Protein AF-A0A4V1TQG1-F1 (afdb_monomer)

Sequence (285 aa):
MNKPELTIYKIGGGIIDDAAELAKFLGLLAAASGPKILVHGGGKGASTMMRELGLTPQLINGRRVTDAATLDIVTMFYAGKTNKQVVADLQKLRLRSDEGGAQAPLTDQRVVTLEQMLARSKGHILLNLDVKDAIYVQVVDAVARAGMQHQVIVKAEAGIATPPLAAMLPFDTVYFFPILIKAHGTADLAAIATAQTRNAHPVAFELPKMTAAQLPALVAVSKAHNVRLMVNSLWEGFIAGYGGDADAGRDPDKVWGRLYREGVSIIQTDAPEALLRYRASLEPR

Radius of gyration: 24.31 Å; Cα contacts (8 Å, |Δi|>4): 405; chains: 1; bounding box: 54×37×75 Å

Nearest PDB structures (foldseek):
  3zzf-assembly1_A  TM=4.473E-01  e=2.381E-05  Saccharomyces cerevisiae
  3zzi-assembly1_D  TM=4.930E-01  e=8.837E-05  Saccharomyces cerevisiae
  3l86-assembly1_A  TM=4.181E-01  e=8.367E-04  Streptococcus mutans UA159
  4ab7-assembly1_A  TM=3.410E-01  e=1.456E-04  Saccharomyces cerevisiae
  4djf-assembly1_D  TM=3.767E-01  e=4.017E-02  Neomoorella thermoacetica

Mean predicted aligned error: 5.84 Å

Solvent-accessible surface area (backbone atoms only — not comparable to full-atom values): 16187 Å² total; per-residue (Å²): 132,83,78,80,71,73,46,76,46,75,47,55,27,67,42,70,71,30,70,68,54,37,53,54,49,51,54,52,60,70,70,51,79,75,54,71,44,82,44,76,49,67,40,62,58,44,58,50,53,36,47,78,73,75,39,80,78,47,68,59,94,89,38,73,62,70,50,74,72,50,45,54,50,43,48,49,35,39,64,54,50,51,46,46,49,54,51,52,57,54,39,71,44,62,36,48,44,87,96,37,65,95,83,36,56,77,43,95,47,51,70,75,53,72,67,56,53,50,67,71,32,66,98,75,57,76,43,80,47,83,65,91,60,101,49,58,61,62,51,49,50,53,34,50,76,68,70,32,32,93,42,35,32,42,48,48,82,32,37,76,87,45,71,29,54,37,61,30,89,68,37,56,67,34,41,25,28,47,29,49,45,84,57,98,54,89,79,32,65,44,51,27,53,53,48,35,46,56,90,22,76,36,61,28,39,35,55,46,79,44,56,58,86,53,46,66,55,39,40,49,50,24,65,76,68,74,29,42,34,30,41,44,27,48,74,65,26,27,38,58,92,43,44,10,48,76,45,27,75,77,42,40,56,70,24,58,45,42,44,44,77,69,57,41,76,41,78,46,58,91,51,58,69,59,52,51,54,54,52,61,70,70,52,86,128

Foldseek 3Di:
DPDWDEEEAEEELVCLVDPVSLLVVLVVVVQDDDHYHYHYYQHCVLCVVCVVVVHHFDDDPNDTDQDPVSVVSSCCRVVPPRVVVSVVSQQVDFAFPDPDHPPGDTDPHGDDDPLRVLVVCPPPAAAEDDDPDPCVQVSLVSCVVSVNQERYEYEDEFWLPRALVCVDPPNVSHQYEHEYDDDPDLVTRLNRLLRNLPVGQHQAYEYAQDEPVNLLSNLVSCVVRVHAYEWELPDQTSYPPQGHPVVCVVPVCSHVVVCVVSGHDHYHHPPVVSVVVVVVVPDDD

Secondary structure (DSSP, 8-state):
-PPPPPEEEE--HHHHH-HHHHHHHHHHHHHS-S-EEEE---TTHHHHHHHHTT----EETTEEP--HHHHHHHHIIIIIIIHHHHHHHHHTS-PBSTT--TTSPB-S-----HHHHHHHHTTT--EEE---SS-HHHHHHHHHHTT-TTTEEEEEEE-TTS--GGGSTTGGGSEEEEEE---SSTTSHHHHHHHHTTT---SEEEP-SEEGGGHHHHHHHHHHHT-EEEEE-STT-SEETS--HHHHTT-HIIIIIHHHHTT--EEE-S-HHHHHHHHHHHS--

Structure (mmCIF, N/CA/C/O backbone):
data_AF-A0A4V1TQG1-F1
#
_entry.id   AF-A0A4V1TQG1-F1
#
loop_
_atom_site.group_PDB
_atom_site.id
_atom_site.type_symbol
_atom_site.label_atom_id
_atom_site.label_alt_id
_atom_site.label_comp_id
_atom_site.label_asym_id
_atom_site.label_entity_id
_atom_site.label_seq_id
_atom_site.pdbx_PDB_ins_code
_atom_site.Cartn_x
_atom_site.Cartn_y
_atom_site.Cartn_z
_atom_site.occupancy
_atom_site.B_iso_or_equiv
_atom_site.auth_seq_id
_atom_site.auth_comp_id
_atom_site.auth_asym_id
_atom_site.auth_atom_id
_atom_site.pdbx_PDB_model_num
ATOM 1 N N . MET A 1 1 ? 12.952 16.031 0.016 1.00 44.41 1 MET A N 1
ATOM 2 C CA . MET A 1 1 ? 11.519 16.355 0.177 1.00 44.41 1 MET A CA 1
ATOM 3 C C . MET A 1 1 ? 11.224 16.400 1.663 1.00 44.41 1 MET A C 1
ATOM 5 O O . MET A 1 1 ? 11.648 15.483 2.357 1.00 44.41 1 MET A O 1
ATOM 9 N N . ASN A 1 2 ? 10.574 17.456 2.158 1.00 53.69 2 ASN A N 1
ATOM 10 C CA . ASN A 1 2 ? 10.121 17.489 3.550 1.00 53.69 2 ASN A CA 1
ATOM 11 C C . ASN A 1 2 ? 9.023 16.439 3.731 1.00 53.69 2 ASN A C 1
ATOM 13 O O . ASN A 1 2 ? 8.127 16.335 2.893 1.00 53.69 2 ASN A O 1
ATOM 17 N N . LYS A 1 3 ? 9.122 15.636 4.793 1.00 64.94 3 LYS A N 1
ATOM 18 C CA . LYS A 1 3 ? 8.088 14.659 5.141 1.00 64.94 3 LYS A CA 1
ATOM 19 C C . LYS A 1 3 ? 6.782 15.428 5.407 1.00 64.94 3 LYS A C 1
ATOM 21 O O . LYS A 1 3 ? 6.846 16.433 6.118 1.00 64.94 3 LYS A O 1
ATOM 26 N N . PRO A 1 4 ? 5.637 15.021 4.831 1.00 76.56 4 PRO A N 1
ATOM 27 C CA . PRO A 1 4 ? 4.378 15.717 5.066 1.00 76.56 4 PRO A CA 1
ATOM 28 C C . PRO A 1 4 ? 4.035 15.701 6.561 1.00 76.56 4 PRO A C 1
ATOM 30 O O . PRO A 1 4 ? 4.246 14.693 7.240 1.00 76.56 4 PRO A O 1
ATOM 33 N N . GLU A 1 5 ? 3.542 16.829 7.070 1.00 88.00 5 GLU A N 1
ATOM 34 C CA . GLU A 1 5 ? 3.171 16.978 8.477 1.00 88.00 5 GLU A CA 1
ATOM 35 C C . GLU A 1 5 ? 1.946 16.111 8.795 1.00 88.00 5 GLU A C 1
ATOM 37 O O . GLU A 1 5 ? 0.925 16.163 8.107 1.00 88.00 5 GLU A O 1
ATOM 42 N N . LEU A 1 6 ? 2.062 15.277 9.828 1.00 90.69 6 LEU A N 1
ATOM 43 C CA . LEU A 1 6 ? 0.997 14.388 10.275 1.00 90.69 6 LEU A CA 1
ATOM 44 C C . LEU A 1 6 ? 0.098 15.117 11.275 1.00 90.69 6 LEU A C 1
ATOM 46 O O . LEU A 1 6 ? 0.558 15.498 12.349 1.00 90.69 6 LEU A O 1
ATOM 50 N N . THR A 1 7 ? -1.195 15.239 10.971 1.00 94.62 7 THR A N 1
ATOM 51 C CA . THR A 1 7 ? -2.158 15.866 11.892 1.00 94.62 7 THR A CA 1
ATOM 52 C C . THR A 1 7 ? -2.907 14.821 12.722 1.00 94.62 7 THR A C 1
ATOM 54 O O . THR A 1 7 ? -3.528 13.904 12.183 1.00 94.62 7 THR A O 1
ATOM 57 N N . ILE A 1 8 ? -2.894 14.967 14.049 1.00 96.06 8 ILE A N 1
ATOM 58 C CA . ILE A 1 8 ? -3.623 14.086 14.973 1.00 96.06 8 ILE A CA 1
ATOM 59 C C . ILE A 1 8 ? -4.895 14.793 15.449 1.00 96.06 8 ILE A C 1
ATOM 61 O O . ILE A 1 8 ? -4.835 15.796 16.155 1.00 96.06 8 ILE A O 1
ATOM 65 N N . TYR A 1 9 ? -6.054 14.233 15.114 1.00 96.50 9 TYR A N 1
ATOM 66 C CA . TYR A 1 9 ? -7.354 14.701 15.577 1.00 96.50 9 TYR A CA 1
ATOM 67 C C . TYR A 1 9 ? -7.823 13.846 16.751 1.00 96.50 9 TYR A C 1
ATOM 69 O O . TYR A 1 9 ? -8.110 12.660 16.588 1.00 96.50 9 TYR A O 1
ATOM 77 N N . LYS A 1 10 ? -7.933 14.439 17.941 1.00 96.19 10 LYS A N 1
ATOM 78 C CA . LYS A 1 10 ? -8.501 13.777 19.121 1.00 96.19 10 LYS A CA 1
ATOM 79 C C . LYS A 1 10 ? -9.944 14.224 19.325 1.00 96.19 10 LYS A C 1
ATOM 81 O O . LYS A 1 10 ? -10.190 15.408 19.524 1.00 96.19 10 LYS A O 1
ATOM 86 N N . ILE A 1 11 ? -10.875 13.274 19.391 1.00 95.38 11 ILE A N 1
ATOM 87 C CA . ILE A 1 11 ? -12.256 13.545 19.818 1.00 95.38 11 ILE A CA 1
ATOM 88 C C . ILE A 1 11 ? -12.534 12.981 21.210 1.00 95.38 11 ILE A C 1
ATOM 90 O O . ILE A 1 11 ? -12.011 11.930 21.599 1.00 95.38 11 ILE A O 1
ATOM 94 N N . GLY A 1 12 ? -13.321 13.718 21.993 1.00 92.62 12 GLY A N 1
ATOM 95 C CA . GLY A 1 12 ? -13.772 13.310 23.322 1.00 92.62 12 GLY A CA 1
ATOM 96 C C . GLY A 1 12 ? -14.908 12.286 23.270 1.00 92.62 12 GLY A C 1
ATOM 97 O O . GLY A 1 12 ? -15.467 12.006 22.214 1.00 92.62 12 GLY A O 1
ATOM 98 N N . GLY A 1 13 ? -15.267 11.739 24.434 1.00 89.81 13 GLY A N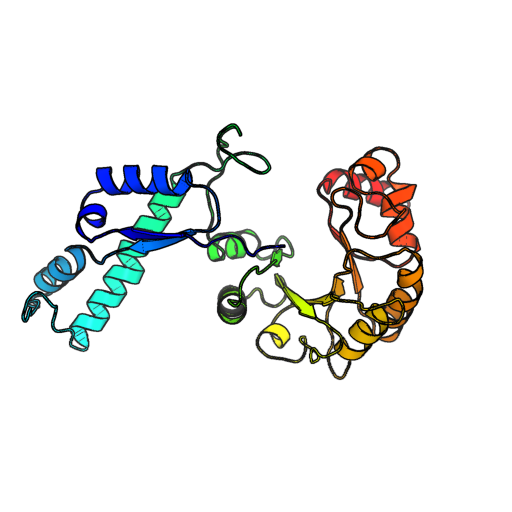 1
ATOM 99 C CA . GLY A 1 13 ? -16.394 10.809 24.550 1.00 89.81 13 GLY A CA 1
ATOM 100 C C . GLY A 1 13 ? -17.755 11.434 24.221 1.00 89.81 13 GLY A C 1
ATOM 101 O O . GLY A 1 13 ? -18.615 10.731 23.719 1.00 89.81 13 GLY A O 1
ATOM 102 N N . GLY A 1 14 ? -17.923 12.745 24.437 1.00 92.75 14 GLY A N 1
ATOM 103 C CA . GLY A 1 14 ? -19.171 13.451 24.119 1.00 92.75 14 GLY A CA 1
ATOM 104 C C . GLY A 1 14 ? -19.544 13.363 22.639 1.00 92.75 14 GLY A C 1
ATOM 105 O O . GLY A 1 14 ? -20.648 12.944 22.332 1.00 92.75 14 GLY A O 1
ATOM 106 N N . ILE A 1 15 ? -18.583 13.626 21.744 1.00 94.75 15 ILE A N 1
ATOM 107 C CA . ILE A 1 15 ? -18.783 13.497 20.290 1.00 94.75 15 ILE A CA 1
ATOM 108 C C . ILE A 1 15 ? -19.105 12.046 19.913 1.00 94.75 15 ILE A C 1
ATOM 110 O O . ILE A 1 15 ? -19.913 11.807 19.033 1.00 94.75 15 ILE A O 1
ATOM 114 N N . ILE A 1 16 ? -18.485 11.061 20.572 1.00 95.12 16 ILE A N 1
ATOM 115 C CA . ILE A 1 16 ? -18.762 9.637 20.313 1.00 95.12 16 ILE A CA 1
ATOM 116 C C . ILE A 1 16 ? -20.185 9.240 20.716 1.00 95.12 16 ILE A C 1
ATOM 118 O O . ILE A 1 16 ? -20.789 8.398 20.056 1.00 95.12 16 ILE A O 1
ATOM 122 N N . ASP A 1 17 ? -20.706 9.824 21.793 1.00 93.19 17 ASP A N 1
ATOM 123 C CA . ASP A 1 17 ? -22.044 9.527 22.301 1.00 93.19 17 ASP A CA 1
ATOM 124 C C . ASP A 1 17 ? -23.154 10.296 21.537 1.00 93.19 17 ASP A C 1
ATOM 126 O O . ASP A 1 17 ? -24.331 9.987 21.724 1.00 93.19 17 ASP A O 1
ATOM 130 N N . ASP A 1 18 ? -22.802 11.254 20.666 1.00 95.88 18 ASP A N 1
ATOM 131 C CA . ASP A 1 18 ? -23.727 12.026 19.822 1.00 95.88 18 ASP A CA 1
ATOM 132 C C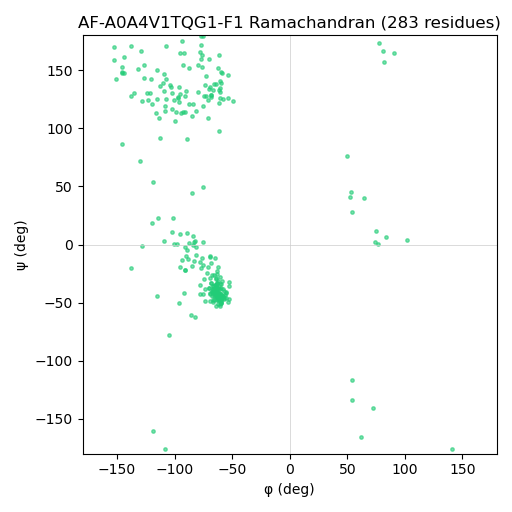 . ASP A 1 18 ? -23.519 11.712 18.329 1.00 95.88 18 ASP A C 1
ATOM 134 O O . ASP A 1 18 ? -22.543 12.116 17.694 1.00 95.88 18 ASP A O 1
ATOM 138 N N . ALA A 1 19 ? -24.478 10.999 17.734 1.00 94.56 19 ALA A N 1
ATOM 139 C CA . ALA A 1 19 ? -24.389 10.558 16.344 1.00 94.56 19 ALA A CA 1
ATOM 140 C C . ALA A 1 19 ? -24.341 11.717 15.328 1.00 94.56 19 ALA A C 1
ATOM 142 O O . ALA A 1 19 ? -23.700 11.584 14.281 1.00 94.56 19 ALA A O 1
ATOM 143 N N . ALA A 1 20 ? -25.007 12.842 15.606 1.00 96.44 20 ALA A N 1
ATOM 144 C CA . ALA A 1 20 ? -25.040 13.984 14.699 1.00 96.44 20 ALA A CA 1
ATOM 145 C C . ALA A 1 20 ? -23.713 14.752 14.742 1.00 96.44 20 ALA A C 1
ATOM 147 O O . ALA A 1 20 ? -23.164 15.101 13.690 1.00 96.44 20 ALA A O 1
ATOM 148 N N . GLU A 1 21 ? -23.159 14.964 15.939 1.00 96.94 21 GLU A N 1
ATOM 149 C CA . GLU A 1 21 ? -21.835 15.571 16.093 1.00 96.94 21 GLU A CA 1
ATOM 150 C C . GLU A 1 21 ? -20.732 14.688 15.508 1.00 96.94 21 GLU A C 1
ATOM 152 O O . GLU A 1 21 ? -19.856 15.200 14.805 1.00 96.94 21 GLU A O 1
ATOM 157 N N . LEU A 1 22 ? -20.795 13.368 15.727 1.00 96.75 22 LEU A N 1
ATOM 158 C CA . LEU A 1 22 ? -19.847 12.427 15.138 1.00 96.75 22 LEU A CA 1
ATOM 159 C C . LEU A 1 22 ? -19.889 12.485 13.610 1.00 96.75 22 LEU A C 1
ATOM 161 O O . LEU A 1 22 ? -18.848 12.661 12.981 1.00 96.75 22 LEU A O 1
ATOM 165 N N . ALA A 1 23 ? -21.075 12.396 13.003 1.00 96.81 23 ALA A N 1
ATOM 166 C CA . ALA A 1 23 ? -21.221 12.456 11.549 1.00 96.81 23 ALA A CA 1
ATOM 167 C C . ALA A 1 23 ? -20.674 13.773 10.972 1.00 96.81 23 ALA A C 1
ATOM 169 O O . ALA A 1 23 ? -19.923 13.763 9.991 1.00 96.81 23 ALA A O 1
ATOM 170 N N . LYS A 1 24 ? -20.986 14.906 11.617 1.00 96.88 24 LYS A N 1
ATOM 171 C CA . LYS A 1 24 ? -20.451 16.222 11.243 1.00 96.88 24 LYS A CA 1
ATOM 172 C C . LYS A 1 24 ? -18.924 16.250 11.333 1.00 96.88 24 LYS A C 1
ATOM 174 O O . LYS A 1 24 ? -18.264 16.698 10.395 1.00 96.88 24 LYS A O 1
ATOM 179 N N . PHE A 1 25 ? -18.358 15.760 12.434 1.00 97.19 25 PHE A N 1
ATOM 180 C CA . PHE A 1 25 ? -16.914 15.710 12.636 1.00 97.19 25 PHE A CA 1
ATOM 181 C C . PHE A 1 25 ? -16.218 14.835 11.585 1.00 97.19 25 PHE A C 1
ATOM 183 O O . PHE A 1 25 ? -15.220 15.259 11.006 1.00 97.19 25 PHE A O 1
ATOM 190 N N . LEU A 1 26 ? -16.746 13.644 11.292 1.00 96.75 26 LEU A N 1
ATOM 191 C CA . LEU A 1 26 ? -16.162 12.741 10.297 1.00 96.75 26 LEU A CA 1
ATOM 192 C C . LEU A 1 26 ? -16.195 13.343 8.885 1.00 96.75 26 LEU A C 1
ATOM 194 O O . LEU A 1 26 ? -15.232 13.178 8.138 1.00 96.75 26 LEU A O 1
ATOM 198 N N . GLY A 1 27 ? -17.242 14.101 8.540 1.00 95.06 27 GLY A N 1
ATOM 199 C CA . GLY A 1 27 ? -17.288 14.869 7.292 1.00 95.06 27 GLY A CA 1
ATOM 200 C C . GLY A 1 27 ? -16.176 15.921 7.200 1.00 95.06 27 GLY A C 1
ATOM 201 O O . GLY A 1 27 ? -15.500 16.021 6.176 1.00 95.06 27 GLY A O 1
ATOM 202 N N . LEU A 1 28 ? -15.927 16.660 8.286 1.00 94.81 28 LEU A N 1
ATOM 203 C CA . LEU A 1 28 ? -14.827 17.630 8.362 1.00 94.81 28 LEU A CA 1
ATOM 204 C C . LEU A 1 28 ? -13.455 16.946 8.300 1.00 94.81 28 LEU A C 1
ATOM 206 O O . LEU A 1 28 ? -12.567 17.401 7.580 1.00 94.81 28 LEU A O 1
ATOM 210 N N . LEU A 1 29 ? -13.289 15.827 9.010 1.00 94.94 29 LEU A N 1
ATOM 211 C CA . LEU A 1 29 ? -12.066 15.029 8.986 1.00 94.94 29 LEU A CA 1
ATOM 212 C C . LEU A 1 29 ? -11.762 14.527 7.570 1.00 94.94 29 LEU A C 1
ATOM 214 O O . LEU A 1 29 ? -10.612 14.590 7.135 1.00 94.94 29 LEU A O 1
ATOM 218 N N . ALA A 1 30 ? -12.773 14.052 6.841 1.00 91.56 30 ALA A N 1
ATOM 219 C CA . ALA A 1 30 ? -12.620 13.612 5.458 1.00 91.56 30 ALA A CA 1
ATOM 220 C C . ALA A 1 30 ? -12.236 14.767 4.518 1.00 91.56 30 ALA A C 1
ATOM 222 O O . ALA A 1 30 ? -11.443 14.564 3.604 1.00 91.56 30 ALA A O 1
ATOM 223 N N . ALA A 1 31 ? -12.748 15.977 4.765 1.00 88.94 31 ALA A N 1
ATOM 224 C CA . ALA A 1 31 ? -12.445 17.164 3.967 1.00 88.94 31 ALA A CA 1
ATOM 225 C C . ALA A 1 31 ? -11.069 17.791 4.259 1.00 88.94 31 ALA A C 1
ATOM 227 O O . ALA A 1 31 ? -10.555 18.534 3.424 1.00 88.94 31 ALA A O 1
ATOM 228 N N . ALA A 1 32 ? -10.464 17.517 5.420 1.00 89.81 32 ALA A N 1
ATOM 229 C CA . ALA A 1 32 ? -9.128 18.020 5.736 1.00 89.81 32 ALA A CA 1
ATOM 230 C C . ALA A 1 32 ? -8.070 17.479 4.747 1.00 89.81 32 ALA A C 1
ATOM 232 O O . ALA A 1 32 ? -8.201 16.376 4.216 1.00 89.81 32 ALA A O 1
ATOM 233 N N . SER A 1 33 ? -6.993 18.220 4.508 1.00 85.88 33 SER A N 1
ATOM 234 C CA . SER A 1 33 ? -5.885 17.775 3.656 1.00 85.88 33 SER A CA 1
ATOM 235 C C . SER A 1 33 ? -4.791 17.070 4.465 1.00 85.88 33 SER A C 1
ATOM 237 O O . SER A 1 33 ? -4.744 17.163 5.690 1.00 85.88 33 SER A O 1
ATOM 239 N N . GLY A 1 34 ? -3.910 16.356 3.761 1.00 86.88 34 GLY A N 1
ATOM 240 C CA . GLY A 1 34 ? -2.701 15.766 4.332 1.00 86.88 34 GLY A CA 1
ATOM 241 C C . GLY A 1 34 ? -2.904 14.479 5.148 1.00 86.88 34 GLY A C 1
ATOM 242 O O . GLY A 1 34 ? -4.039 14.040 5.383 1.00 86.88 34 GLY A O 1
ATOM 243 N N . PRO A 1 35 ? -1.792 13.843 5.563 1.00 87.88 35 PRO A N 1
ATOM 244 C CA . PRO A 1 35 ? -1.815 12.667 6.425 1.00 87.88 35 PRO A CA 1
ATOM 245 C C . PRO A 1 35 ? -2.479 12.979 7.766 1.00 87.88 35 PRO A C 1
ATOM 247 O O . PRO A 1 35 ? -2.181 13.993 8.403 1.00 87.88 35 PRO A O 1
ATOM 250 N N . LYS A 1 36 ? -3.361 12.086 8.224 1.00 90.88 36 LYS A N 1
ATOM 251 C CA . LYS A 1 36 ? -4.118 12.299 9.457 1.00 90.88 36 LYS A CA 1
ATOM 252 C C . LYS A 1 36 ? -4.343 11.025 10.258 1.00 90.88 36 LYS A C 1
ATOM 254 O O . LYS A 1 36 ? -4.535 9.954 9.690 1.00 90.88 36 LYS A O 1
ATOM 259 N N . ILE A 1 37 ? -4.395 11.173 11.579 1.00 93.56 37 ILE A N 1
ATOM 260 C CA . ILE A 1 37 ? -4.813 10.131 12.523 1.00 93.56 37 ILE A CA 1
ATOM 261 C C . ILE A 1 37 ? -6.012 10.642 13.313 1.00 93.56 37 ILE A C 1
ATOM 263 O O . ILE A 1 37 ? -5.965 11.731 13.878 1.00 93.56 37 ILE A O 1
ATOM 267 N N . LEU A 1 38 ? -7.069 9.834 13.395 1.00 95.56 38 LEU A N 1
ATOM 268 C CA . LEU A 1 38 ? -8.167 10.046 14.334 1.00 95.56 38 LEU A CA 1
ATOM 269 C C . LEU A 1 38 ? -7.937 9.202 15.590 1.00 95.56 38 LEU A C 1
ATOM 271 O O . LEU A 1 38 ? -7.868 7.979 15.518 1.00 95.56 38 LEU A O 1
ATOM 275 N N . VAL A 1 39 ? -7.891 9.856 16.747 1.0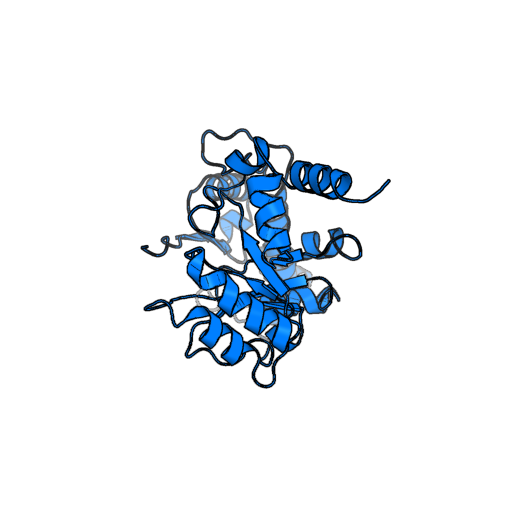0 96.31 39 VAL A N 1
ATOM 276 C CA . VAL A 1 39 ? -7.930 9.209 18.060 1.00 96.31 39 VAL A CA 1
ATOM 277 C C . VAL A 1 39 ? -9.288 9.496 18.691 1.00 96.31 39 VAL A C 1
ATOM 279 O O . VAL A 1 39 ? -9.639 10.649 18.948 1.00 96.31 39 VAL A O 1
ATOM 282 N N . HIS A 1 40 ? -10.066 8.460 18.988 1.00 94.44 40 HIS A N 1
ATOM 283 C CA . HIS A 1 40 ? -11.363 8.633 19.640 1.00 94.44 40 HIS A CA 1
ATOM 284 C C . HIS A 1 40 ? -11.291 8.464 21.162 1.00 94.44 40 HIS A C 1
ATOM 286 O O . HIS A 1 40 ? -10.272 8.072 21.732 1.00 94.44 40 HIS A O 1
ATOM 292 N N . GLY A 1 41 ? -12.336 8.899 21.865 1.00 89.50 41 GLY A N 1
ATOM 293 C CA . GLY A 1 41 ? -12.551 8.602 23.283 1.00 89.50 41 GLY A CA 1
ATOM 294 C C . GLY A 1 41 ? -13.434 7.367 23.460 1.00 89.50 41 GLY A C 1
ATOM 295 O O . GLY A 1 41 ? -13.960 6.829 22.491 1.00 89.50 41 GLY A O 1
ATOM 296 N N . GLY A 1 42 ? -13.621 6.932 24.704 1.00 85.69 42 GLY A N 1
ATOM 297 C CA . GLY A 1 42 ? -14.465 5.773 25.016 1.00 85.69 42 GLY A CA 1
ATOM 298 C C . GLY A 1 42 ? -15.967 6.056 25.131 1.00 85.69 42 GLY A C 1
ATOM 299 O O . GLY A 1 42 ? -16.764 5.120 25.157 1.00 85.69 42 GLY A O 1
ATOM 300 N N . GLY A 1 43 ? -16.358 7.331 25.230 1.00 87.38 43 GLY A N 1
ATOM 301 C CA . GLY A 1 43 ? -17.740 7.704 25.542 1.00 87.38 43 GLY A CA 1
ATOM 302 C C . GLY A 1 43 ? -18.192 7.194 26.912 1.00 87.38 43 GLY A C 1
ATOM 303 O O . GLY A 1 43 ? -17.388 6.775 27.755 1.00 87.38 43 GLY A O 1
ATOM 304 N N . LYS A 1 44 ? -19.502 7.221 27.140 1.00 90.00 44 LYS A N 1
ATOM 305 C CA . LYS A 1 44 ? -20.144 6.644 28.332 1.00 90.00 44 LYS A CA 1
ATOM 306 C C . LYS A 1 44 ? -20.503 5.170 28.141 1.00 90.00 44 LYS A C 1
ATOM 308 O O . LYS A 1 44 ? -20.798 4.487 29.124 1.00 90.00 44 LYS A O 1
ATOM 313 N N . GLY A 1 45 ? -20.447 4.675 26.905 1.00 90.81 45 GLY A N 1
ATOM 314 C CA . GLY A 1 45 ? -20.958 3.364 26.515 1.00 90.81 45 GLY A CA 1
ATOM 315 C C . GLY A 1 45 ? -20.392 2.181 27.308 1.00 90.81 45 GLY A C 1
ATOM 316 O O . GLY A 1 45 ? -21.170 1.348 27.767 1.00 90.81 45 GLY A O 1
ATOM 317 N N . ALA A 1 46 ? -19.081 2.142 27.576 1.00 92.31 46 ALA A N 1
ATOM 318 C CA . ALA A 1 46 ? -18.497 1.063 28.384 1.00 92.31 46 ALA A CA 1
ATOM 319 C C . ALA A 1 46 ? -19.024 1.057 29.829 1.00 92.31 46 ALA A C 1
ATOM 321 O O . ALA A 1 46 ? -19.325 0.000 30.372 1.00 92.31 46 ALA A O 1
ATOM 322 N N . SER A 1 47 ? -19.207 2.231 30.450 1.00 91.00 47 SER A N 1
ATOM 323 C CA . SER A 1 47 ? -19.816 2.309 31.788 1.00 91.00 47 SER A CA 1
ATOM 324 C C . SER A 1 47 ? -21.269 1.841 31.790 1.00 91.00 47 SER A C 1
ATOM 326 O O . SER A 1 47 ? -21.716 1.276 32.783 1.00 91.00 47 SER A O 1
ATOM 328 N N . THR A 1 48 ? -22.013 2.103 30.714 1.00 92.25 48 THR A N 1
ATOM 329 C CA . THR A 1 48 ? -23.390 1.619 30.566 1.00 92.25 48 THR A CA 1
ATOM 330 C C . THR A 1 48 ? -23.419 0.100 30.446 1.00 92.25 48 THR A C 1
ATOM 332 O O . THR A 1 48 ? -24.122 -0.530 31.227 1.00 92.25 48 THR A O 1
ATOM 335 N N . MET A 1 49 ? -22.571 -0.484 29.595 1.00 93.06 49 MET A N 1
ATOM 336 C CA . MET A 1 49 ? -22.463 -1.941 29.452 1.00 93.06 49 MET A CA 1
ATOM 337 C C . MET A 1 49 ? -22.066 -2.632 30.762 1.00 93.06 49 MET A C 1
ATOM 339 O O . MET A 1 49 ? -22.651 -3.646 31.120 1.00 93.06 49 MET A O 1
ATOM 343 N N . MET A 1 50 ? -21.110 -2.079 31.514 1.00 93.00 50 MET A N 1
ATOM 344 C CA . MET A 1 50 ? -20.748 -2.631 32.826 1.00 93.00 50 MET A CA 1
ATOM 345 C C . MET A 1 50 ? -21.957 -2.697 33.766 1.00 93.00 50 MET A C 1
ATOM 347 O O . MET A 1 50 ? -22.191 -3.737 34.373 1.00 93.00 50 MET A O 1
ATOM 351 N N . ARG A 1 51 ? -22.756 -1.622 33.847 1.00 93.44 51 ARG A N 1
ATOM 352 C CA . ARG A 1 51 ? -23.960 -1.590 34.695 1.00 93.44 51 ARG A CA 1
ATOM 353 C C . ARG A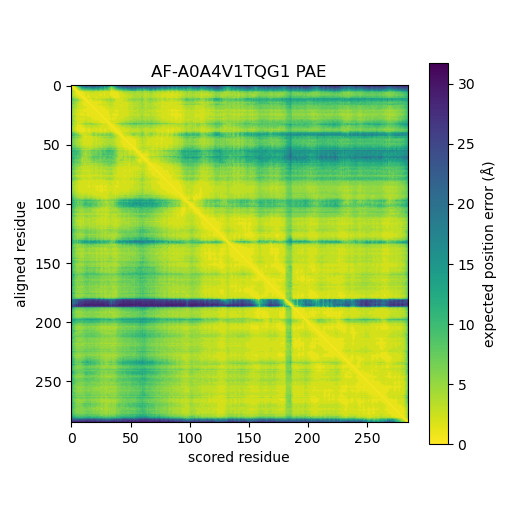 1 51 ? -25.009 -2.604 34.255 1.00 93.44 51 ARG A C 1
ATOM 355 O O . ARG A 1 51 ? -25.616 -3.240 35.108 1.00 93.44 51 ARG A O 1
ATOM 362 N N . GLU A 1 52 ? -25.206 -2.768 32.950 1.00 93.19 52 GLU A N 1
ATOM 363 C CA . GLU A 1 52 ? -26.113 -3.780 32.386 1.00 93.19 52 GLU A CA 1
ATOM 364 C C . GLU A 1 52 ? -25.673 -5.209 32.737 1.00 93.19 52 GLU A C 1
ATOM 366 O O . GLU A 1 52 ? -26.513 -6.079 32.941 1.00 93.19 52 GLU A O 1
ATOM 371 N N . LEU A 1 53 ? -24.365 -5.437 32.886 1.00 93.38 53 LEU A N 1
ATOM 372 C CA . LEU A 1 53 ? -23.782 -6.700 33.348 1.00 93.38 53 LEU A CA 1
ATOM 373 C C . LEU A 1 53 ? -23.752 -6.839 34.883 1.00 93.38 53 LEU A C 1
ATOM 375 O O . LEU A 1 53 ? -23.150 -7.776 35.401 1.00 93.38 53 LEU A O 1
ATOM 379 N N . GLY A 1 54 ? -24.367 -5.912 35.626 1.00 92.81 54 GLY A N 1
ATOM 380 C CA . GLY A 1 54 ? -24.383 -5.924 37.092 1.00 92.81 54 GLY A CA 1
ATOM 381 C C . GLY A 1 54 ? -23.065 -5.494 37.747 1.00 92.81 54 GLY A C 1
ATOM 382 O O . GLY A 1 54 ? -22.897 -5.662 38.952 1.00 92.81 54 GLY A O 1
ATOM 383 N N . LEU A 1 55 ? -22.130 -4.925 36.981 1.00 91.12 55 LEU A N 1
ATOM 384 C CA . LEU A 1 55 ? -20.864 -4.398 37.484 1.00 91.12 55 LEU A CA 1
ATOM 385 C C . LEU A 1 55 ? -20.971 -2.891 37.719 1.00 91.12 55 LEU A C 1
ATOM 387 O O . LEU A 1 55 ? -21.452 -2.140 36.869 1.00 91.12 55 LEU A O 1
ATOM 391 N N . THR A 1 56 ? -20.456 -2.420 38.851 1.00 88.69 56 THR A N 1
ATOM 392 C CA . THR A 1 56 ? -20.441 -0.990 39.182 1.00 88.69 56 THR A CA 1
ATOM 393 C C . THR A 1 56 ? -19.107 -0.371 38.765 1.00 88.69 56 THR A C 1
ATOM 395 O O . THR A 1 56 ? -18.085 -0.690 39.375 1.00 88.69 56 THR A O 1
ATOM 398 N N . PRO A 1 57 ? -19.072 0.537 37.767 1.00 86.75 57 PRO A N 1
ATOM 399 C CA . PRO A 1 57 ? -17.846 1.235 37.406 1.00 86.75 57 PRO A CA 1
ATOM 400 C C . PRO A 1 57 ? -17.329 2.068 38.578 1.00 86.75 57 PRO A C 1
ATOM 402 O O . PRO A 1 57 ? -18.023 2.968 39.051 1.00 86.75 57 PRO A O 1
ATOM 405 N N . GLN A 1 58 ? -16.100 1.805 39.009 1.00 87.81 58 GLN A N 1
ATOM 406 C CA . GLN A 1 58 ? -15.453 2.571 40.069 1.00 87.81 58 GLN A CA 1
ATOM 407 C C . GLN A 1 58 ? -14.684 3.751 39.474 1.00 87.81 58 GLN A C 1
ATOM 409 O O . GLN A 1 58 ? -13.930 3.594 38.508 1.00 87.81 58 GLN A O 1
ATOM 414 N N . LEU A 1 59 ? -14.869 4.940 40.049 1.00 88.81 59 LEU A N 1
ATOM 415 C CA . LEU A 1 59 ? -14.120 6.138 39.681 1.00 88.81 59 LEU A CA 1
ATOM 416 C C . LEU A 1 59 ? -13.427 6.727 40.908 1.00 88.81 59 LEU A C 1
ATOM 418 O O . LEU A 1 59 ? -14.068 6.987 41.920 1.00 88.81 59 LEU A O 1
ATOM 422 N N . ILE A 1 60 ? -12.131 7.005 40.780 1.00 91.31 60 ILE A N 1
ATOM 423 C CA . ILE A 1 60 ? -11.337 7.737 41.771 1.00 91.31 60 ILE A CA 1
ATOM 424 C C . ILE A 1 60 ? -10.809 8.991 41.079 1.00 91.31 60 ILE A C 1
ATOM 426 O O . ILE A 1 60 ? -10.129 8.902 40.056 1.00 91.31 60 ILE A O 1
ATOM 430 N N . ASN A 1 61 ? -11.147 10.171 41.603 1.00 90.94 61 ASN A N 1
ATOM 431 C CA . ASN A 1 61 ? -10.737 11.469 41.044 1.00 90.94 61 ASN A CA 1
ATOM 432 C C . ASN A 1 61 ? -11.066 11.617 39.543 1.00 90.94 61 ASN A C 1
ATOM 434 O O . ASN A 1 61 ? -10.248 12.082 38.749 1.00 90.94 61 ASN A O 1
ATOM 438 N N . GLY A 1 62 ? -12.250 11.149 39.132 1.00 83.69 62 GLY A N 1
ATOM 439 C CA . GLY A 1 62 ? -12.705 11.200 37.737 1.00 83.69 62 GLY A CA 1
ATOM 440 C C . GLY A 1 62 ? -12.031 10.195 36.793 1.00 83.69 62 GLY A C 1
ATOM 441 O O . GLY A 1 62 ? -12.343 10.179 35.603 1.00 83.69 62 GLY A O 1
ATOM 442 N N . ARG A 1 63 ? -11.139 9.331 37.293 1.00 84.19 63 ARG A N 1
ATOM 443 C CA . ARG A 1 63 ? -10.503 8.257 36.519 1.00 84.19 63 ARG A CA 1
ATOM 444 C C . ARG A 1 63 ? -11.129 6.916 36.862 1.00 84.19 63 ARG A C 1
ATOM 446 O O . ARG A 1 63 ? -11.354 6.615 38.030 1.00 84.19 63 ARG A O 1
ATOM 453 N N . ARG A 1 64 ? -11.382 6.098 35.841 1.00 86.94 64 ARG A N 1
ATOM 454 C CA . ARG A 1 64 ? -11.889 4.735 36.020 1.00 86.94 64 ARG A CA 1
ATOM 455 C C . ARG A 1 64 ? -10.815 3.860 36.662 1.00 86.94 64 ARG A C 1
ATOM 457 O O . ARG A 1 64 ? -9.705 3.773 36.139 1.00 86.94 64 ARG A O 1
ATOM 464 N N . VAL A 1 65 ? -11.176 3.162 37.730 1.00 90.56 65 VAL A N 1
ATOM 465 C CA . VAL A 1 65 ? -10.393 2.025 38.218 1.00 90.56 65 VAL A CA 1
ATOM 466 C C . VAL A 1 65 ? -10.653 0.856 37.272 1.00 90.56 65 VAL A C 1
ATOM 468 O O . VAL A 1 65 ? -11.801 0.465 37.077 1.00 90.56 65 VAL A O 1
ATOM 471 N N . THR A 1 66 ? -9.600 0.358 36.626 1.00 90.81 66 THR A N 1
ATOM 472 C CA . THR A 1 66 ? -9.693 -0.680 35.590 1.00 90.81 66 THR A CA 1
ATOM 473 C C . THR A 1 66 ? -9.040 -1.954 36.113 1.00 90.81 66 THR A C 1
ATOM 475 O O . THR A 1 66 ? -7.827 -2.113 36.010 1.00 90.81 66 THR A O 1
ATOM 478 N N . ASP A 1 67 ? -9.841 -2.821 36.730 1.00 91.25 67 ASP A N 1
ATOM 479 C CA . ASP A 1 67 ? -9.435 -4.193 37.054 1.00 91.25 67 ASP A CA 1
ATOM 480 C C . ASP A 1 67 ? -9.482 -5.092 35.803 1.00 91.25 67 ASP A C 1
ATOM 482 O O . ASP A 1 67 ? -9.821 -4.630 34.712 1.00 91.25 67 ASP A O 1
ATOM 486 N N . ALA A 1 68 ? -9.120 -6.371 35.941 1.00 91.44 68 ALA A N 1
ATOM 487 C CA . ALA A 1 68 ? -9.065 -7.305 34.815 1.00 91.44 68 ALA A CA 1
ATOM 488 C C . ALA A 1 68 ? -10.414 -7.421 34.077 1.00 91.44 68 ALA A C 1
ATOM 490 O O . ALA A 1 68 ? -10.465 -7.271 32.859 1.00 91.44 68 ALA A O 1
ATOM 491 N N . ALA A 1 69 ? -11.519 -7.582 34.813 1.00 89.31 69 ALA A N 1
ATOM 492 C CA . ALA A 1 69 ? -12.854 -7.680 34.219 1.00 89.31 69 ALA A CA 1
ATOM 493 C C . ALA A 1 69 ? -13.272 -6.373 33.521 1.00 89.31 69 ALA A C 1
ATOM 495 O O . ALA A 1 69 ? -13.840 -6.382 32.427 1.00 89.31 69 ALA A O 1
ATOM 496 N N . THR A 1 70 ? -12.959 -5.226 34.126 1.00 91.56 70 THR A N 1
ATOM 497 C CA . THR A 1 70 ? -13.214 -3.909 33.537 1.00 91.56 70 THR A CA 1
ATOM 498 C C . THR A 1 70 ? -12.385 -3.695 32.274 1.00 91.56 70 THR A C 1
ATOM 500 O O . THR A 1 70 ? -12.895 -3.114 31.316 1.00 91.56 70 THR A O 1
ATOM 503 N N . LEU A 1 71 ? -11.128 -4.150 32.256 1.00 92.19 71 LEU A N 1
ATOM 504 C CA . LEU A 1 71 ? -10.236 -4.045 31.103 1.00 92.19 71 LEU A CA 1
ATOM 505 C C . LEU A 1 71 ? -10.788 -4.813 29.902 1.00 92.19 71 LEU A C 1
ATOM 507 O O . LEU A 1 71 ? -10.817 -4.257 28.802 1.00 92.19 71 LEU A O 1
ATOM 511 N N . ASP A 1 72 ? -11.265 -6.040 30.115 1.00 92.25 72 ASP A N 1
ATOM 512 C CA . ASP A 1 72 ? -11.860 -6.865 29.061 1.00 92.25 72 ASP A CA 1
ATOM 513 C C . ASP A 1 72 ? -13.082 -6.171 28.447 1.00 92.25 72 ASP A C 1
ATOM 515 O O . ASP A 1 72 ? -13.145 -5.963 27.232 1.00 92.25 72 ASP A O 1
ATOM 519 N N . ILE A 1 73 ? -14.008 -5.698 29.290 1.00 91.81 73 ILE A N 1
ATOM 520 C CA . ILE A 1 73 ? -15.219 -4.992 28.845 1.00 91.81 73 ILE A CA 1
ATOM 521 C C . ILE A 1 73 ? -14.861 -3.718 28.080 1.00 91.81 73 ILE A C 1
ATOM 523 O O . ILE A 1 73 ? -15.396 -3.458 27.001 1.00 91.81 73 ILE A O 1
ATOM 527 N N . VAL A 1 74 ? -13.953 -2.908 28.623 1.00 91.75 74 VAL A N 1
ATOM 528 C CA . VAL A 1 74 ? -13.521 -1.652 28.002 1.00 91.75 74 VAL A CA 1
ATOM 529 C C . VAL A 1 74 ? -12.849 -1.905 26.653 1.00 91.75 74 VAL A C 1
ATOM 531 O O . VAL A 1 74 ? -13.150 -1.204 25.686 1.00 91.75 74 VAL A O 1
ATOM 534 N N . THR A 1 75 ? -11.982 -2.912 26.561 1.00 91.62 75 THR A N 1
ATOM 535 C CA . THR A 1 75 ? -11.268 -3.255 25.325 1.00 91.62 75 THR A CA 1
ATOM 536 C C . THR A 1 75 ? -12.244 -3.742 24.260 1.00 91.62 75 THR A C 1
ATOM 538 O O . THR A 1 75 ? -12.241 -3.220 23.143 1.00 91.62 75 THR A O 1
ATOM 541 N N . MET A 1 76 ? -13.147 -4.661 24.616 1.00 93.19 76 MET A N 1
ATOM 542 C CA . MET A 1 76 ? -14.218 -5.129 23.733 1.00 93.19 76 MET A CA 1
ATOM 543 C C . MET A 1 76 ? -15.113 -3.979 23.262 1.00 93.19 76 MET A C 1
ATOM 545 O O . MET A 1 76 ? -15.433 -3.883 22.075 1.00 93.19 76 MET A O 1
ATOM 549 N N . PHE A 1 77 ? -15.502 -3.073 24.162 1.00 93.75 77 PHE A N 1
ATOM 550 C CA . PHE A 1 77 ? -16.384 -1.967 23.807 1.00 93.75 77 PHE A CA 1
ATOM 551 C C . PHE A 1 77 ? -15.683 -0.958 22.896 1.00 93.75 77 PHE A C 1
ATOM 553 O O . PHE A 1 77 ? -16.229 -0.589 21.858 1.00 93.75 77 PHE A O 1
ATOM 560 N N . TYR A 1 78 ? -14.472 -0.519 23.244 1.00 93.56 78 TYR A N 1
ATOM 561 C CA . TYR A 1 78 ? -13.782 0.526 22.490 1.00 93.56 78 TYR A CA 1
ATOM 562 C C . TYR A 1 78 ? -13.248 0.010 21.155 1.00 93.56 78 TYR A C 1
ATOM 564 O O . TYR A 1 78 ? -13.504 0.642 20.133 1.00 93.56 78 TYR A O 1
ATOM 572 N N . ALA A 1 79 ? -12.556 -1.133 21.133 1.00 90.62 79 ALA A N 1
ATOM 573 C CA . ALA A 1 79 ? -11.986 -1.683 19.902 1.00 90.62 79 ALA A CA 1
ATOM 574 C C . ALA A 1 79 ? -13.041 -2.381 19.026 1.00 90.62 79 ALA A C 1
ATOM 576 O O . ALA A 1 79 ? -12.969 -2.316 17.796 1.00 90.62 79 ALA A O 1
ATOM 577 N N . GLY A 1 80 ? -14.019 -3.037 19.657 1.00 91.94 80 GLY A N 1
ATOM 578 C CA . GLY A 1 80 ? -15.069 -3.792 18.979 1.00 91.94 80 GLY A CA 1
ATOM 579 C C . GLY A 1 80 ? -16.253 -2.926 18.573 1.00 91.94 80 GLY A C 1
ATOM 580 O O . GLY A 1 80 ? -16.546 -2.821 17.391 1.00 91.94 80 GLY A O 1
ATOM 581 N N . LYS A 1 81 ? -16.941 -2.279 19.518 1.00 93.25 81 LYS A N 1
ATOM 582 C CA . LYS A 1 81 ? -18.151 -1.504 19.197 1.00 93.25 81 LYS A CA 1
ATOM 583 C C . LYS A 1 81 ? -17.817 -0.104 18.681 1.00 93.25 81 LYS A C 1
ATOM 585 O O . LYS A 1 81 ? -18.135 0.219 17.541 1.00 93.25 81 LYS A O 1
ATOM 590 N N . THR A 1 82 ? -17.167 0.725 19.498 1.00 94.88 82 THR A N 1
ATOM 591 C CA . THR A 1 82 ? -16.953 2.149 19.194 1.00 94.88 82 THR A CA 1
ATOM 592 C C . THR A 1 82 ? -16.084 2.349 17.956 1.00 94.88 82 THR A C 1
ATOM 594 O O . THR A 1 82 ? -16.495 3.040 17.029 1.00 94.88 82 THR A O 1
ATOM 597 N N . ASN A 1 83 ? -14.905 1.725 17.897 1.00 95.31 83 ASN A N 1
ATOM 598 C CA . ASN A 1 83 ? -13.991 1.902 16.771 1.00 95.31 83 ASN A CA 1
ATOM 599 C C . ASN A 1 83 ? -14.600 1.388 15.458 1.00 95.31 83 ASN A C 1
ATOM 601 O O . ASN A 1 83 ? -14.500 2.054 14.430 1.00 95.31 83 ASN A O 1
ATOM 605 N N . LYS A 1 84 ? -15.284 0.234 15.477 1.00 94.62 84 LYS A N 1
ATOM 606 C CA . LYS A 1 84 ? -15.938 -0.295 14.269 1.00 94.62 84 LYS A CA 1
ATOM 607 C C . LYS A 1 84 ? -17.122 0.564 13.834 1.00 94.62 84 LYS A C 1
ATOM 609 O O . LYS A 1 84 ? -17.310 0.719 12.633 1.00 94.62 84 LYS A O 1
ATOM 614 N N . GLN A 1 85 ? -17.854 1.176 14.767 1.00 94.81 85 GLN A N 1
ATOM 615 C CA . GLN A 1 85 ? -18.896 2.151 14.443 1.00 94.81 85 GLN A CA 1
ATOM 616 C C . GLN A 1 85 ? -18.312 3.389 13.748 1.00 94.81 85 GLN A C 1
ATOM 618 O O . GLN A 1 85 ? -18.790 3.764 12.683 1.00 94.81 85 GLN A O 1
ATOM 623 N N . VAL A 1 86 ? -17.231 3.970 14.285 1.00 95.81 86 VAL A N 1
ATOM 624 C CA . VAL A 1 86 ? -16.538 5.114 13.662 1.00 95.81 86 VAL A CA 1
ATOM 625 C C . VAL A 1 86 ? -16.045 4.768 12.254 1.00 95.81 86 VAL A C 1
ATOM 627 O O . VAL A 1 86 ? -16.237 5.548 11.323 1.00 95.81 86 VAL A O 1
ATOM 630 N N . VAL A 1 87 ? -15.443 3.586 12.076 1.00 95.56 87 VAL A N 1
ATOM 631 C CA . VAL A 1 87 ? -15.029 3.101 10.751 1.00 95.56 87 VAL A CA 1
ATOM 632 C C . VAL A 1 87 ? -16.241 2.956 9.830 1.00 95.56 87 VAL A C 1
ATOM 634 O O . VAL A 1 87 ? -16.206 3.473 8.719 1.00 95.56 87 VAL A O 1
ATOM 637 N N . ALA A 1 88 ? -17.329 2.329 10.279 1.00 95.38 88 ALA A N 1
ATOM 638 C CA . ALA A 1 88 ? -18.545 2.180 9.482 1.00 95.38 88 ALA A CA 1
ATOM 639 C C . ALA A 1 88 ? -19.148 3.536 9.075 1.00 95.38 88 ALA A C 1
ATOM 641 O O . ALA A 1 88 ? -19.605 3.689 7.943 1.00 95.38 88 ALA A O 1
ATOM 642 N N . ASP A 1 89 ? -19.108 4.539 9.953 1.00 95.88 89 ASP A N 1
ATOM 643 C CA . ASP A 1 89 ? -19.576 5.891 9.647 1.00 95.88 89 ASP A CA 1
ATOM 644 C C . ASP A 1 89 ? -18.664 6.611 8.647 1.00 95.88 89 ASP A C 1
ATOM 646 O O . ASP A 1 89 ? -19.163 7.254 7.723 1.00 95.88 89 ASP A O 1
ATOM 650 N N . LEU A 1 90 ? -17.342 6.429 8.728 1.00 95.31 90 LEU A N 1
ATOM 651 C CA . LEU A 1 90 ? -16.419 6.885 7.680 1.00 95.31 90 LEU A CA 1
ATOM 652 C C . LEU A 1 90 ? -16.711 6.211 6.333 1.00 95.31 90 LEU A C 1
ATOM 654 O O . LEU A 1 90 ? -16.682 6.866 5.294 1.00 95.31 90 LEU A O 1
ATOM 658 N N . GLN A 1 91 ? -17.063 4.924 6.337 1.00 95.81 91 GLN A N 1
ATOM 659 C CA . GLN A 1 91 ? -17.446 4.191 5.126 1.00 95.81 91 GLN A CA 1
ATOM 660 C C . GLN A 1 91 ? -18.777 4.665 4.527 1.00 95.81 91 GLN A C 1
ATOM 662 O O . GLN A 1 91 ? -19.050 4.407 3.351 1.00 95.81 91 GLN A O 1
ATOM 667 N N . LYS A 1 92 ? -19.598 5.417 5.275 1.00 95.19 92 LYS A N 1
ATOM 668 C CA . LYS A 1 92 ? -20.789 6.080 4.721 1.00 95.19 92 LYS A CA 1
ATOM 669 C C . LYS A 1 92 ? -20.436 7.258 3.805 1.00 95.19 92 LYS A C 1
ATOM 671 O O . LYS A 1 92 ? -21.269 7.624 2.972 1.00 95.19 92 LYS A O 1
ATOM 676 N N . LEU A 1 93 ? -19.223 7.800 3.905 1.00 95.06 93 LEU A N 1
ATOM 677 C CA . LEU A 1 93 ? -18.737 8.889 3.059 1.00 95.06 93 LEU A CA 1
ATOM 678 C C . LEU A 1 93 ? -18.317 8.393 1.666 1.00 95.06 93 LEU A C 1
ATOM 680 O O . LEU A 1 93 ? -18.178 7.193 1.417 1.00 95.06 93 LEU A O 1
ATOM 684 N N . ARG A 1 94 ? -18.147 9.345 0.745 1.00 94.50 94 ARG A N 1
ATOM 685 C CA . ARG A 1 94 ? -17.821 9.106 -0.665 1.00 94.50 94 ARG A CA 1
ATOM 686 C C . ARG A 1 94 ? -16.396 9.540 -0.990 1.00 94.50 94 ARG A C 1
ATOM 688 O O . ARG A 1 94 ? -15.953 10.589 -0.525 1.00 94.50 94 ARG A O 1
ATOM 695 N N . LEU A 1 95 ? -15.700 8.741 -1.795 1.00 94.12 95 LEU A N 1
ATOM 696 C CA . LEU A 1 95 ? -14.378 9.085 -2.320 1.00 94.12 95 LEU A CA 1
ATOM 697 C C . LEU A 1 95 ? -14.499 10.109 -3.450 1.00 94.12 95 LEU A C 1
ATOM 699 O O . LEU A 1 95 ? -15.513 10.145 -4.149 1.00 94.12 95 LEU A O 1
ATOM 703 N N . ARG A 1 96 ? -13.459 10.918 -3.643 1.00 92.50 96 ARG A N 1
ATOM 704 C CA . ARG A 1 96 ? -13.337 11.825 -4.793 1.00 92.50 96 ARG A CA 1
ATOM 705 C C . ARG A 1 96 ? -12.568 11.148 -5.926 1.00 92.50 96 ARG A C 1
ATOM 707 O O . ARG A 1 96 ? -11.815 10.216 -5.654 1.00 92.50 96 ARG A O 1
ATOM 714 N N . SER A 1 97 ? -12.802 11.575 -7.164 1.00 92.88 97 SER A N 1
ATOM 715 C CA . SER A 1 97 ? -12.105 11.028 -8.333 1.00 92.88 97 SER A CA 1
ATOM 716 C C . SER A 1 97 ? -10.627 11.431 -8.363 1.00 92.88 97 SER A C 1
ATOM 718 O O . SER A 1 97 ? -10.234 12.421 -7.741 1.00 92.88 97 SER A O 1
ATOM 720 N N . ASP A 1 98 ? -9.840 10.664 -9.121 1.00 86.88 98 ASP A N 1
ATOM 721 C CA . ASP A 1 98 ? -8.440 10.947 -9.453 1.00 86.88 98 ASP A CA 1
ATOM 722 C C . ASP A 1 98 ? -7.569 11.194 -8.206 1.00 86.88 98 ASP A C 1
ATOM 724 O O . ASP A 1 98 ? -7.649 10.453 -7.225 1.00 86.88 98 ASP A O 1
ATOM 728 N N . GLU A 1 99 ? -6.744 12.242 -8.211 1.00 83.19 99 GLU A N 1
ATOM 729 C CA . GLU A 1 99 ? -5.904 12.638 -7.070 1.00 83.19 99 GLU A CA 1
ATOM 730 C C . GLU A 1 99 ? -6.696 13.332 -5.940 1.00 83.19 99 GLU A C 1
ATOM 732 O O . GLU A 1 99 ? -6.136 13.755 -4.924 1.00 83.19 99 GLU A O 1
ATOM 737 N N . GLY A 1 100 ? -8.020 13.450 -6.084 1.00 87.44 100 GLY A N 1
ATOM 738 C CA . GLY A 1 100 ? -8.900 14.076 -5.109 1.00 87.44 100 GLY A CA 1
ATOM 739 C C . GLY A 1 100 ? -8.764 15.603 -5.049 1.00 87.44 100 GLY A C 1
ATOM 740 O O . GLY A 1 100 ? -8.674 16.294 -6.058 1.00 87.44 100 GLY A O 1
ATOM 741 N N . GLY A 1 101 ? -8.826 16.163 -3.837 1.00 84.31 101 GLY A N 1
ATOM 742 C CA . GLY A 1 101 ? -8.854 17.613 -3.610 1.00 84.31 101 GLY A CA 1
ATOM 743 C C . GLY A 1 101 ? -10.267 18.209 -3.574 1.00 84.31 101 GLY A C 1
ATOM 744 O O . GLY A 1 101 ? -11.249 17.573 -3.948 1.00 84.31 101 GLY A O 1
ATOM 745 N N . ALA A 1 102 ? -10.392 19.444 -3.077 1.00 82.81 102 ALA A N 1
ATOM 746 C CA . ALA A 1 102 ? -11.697 20.055 -2.785 1.00 82.81 102 ALA A CA 1
ATOM 747 C C . ALA A 1 102 ? -12.611 20.198 -4.018 1.00 82.81 102 ALA A C 1
ATOM 749 O O . ALA A 1 102 ? -13.833 20.164 -3.873 1.00 82.81 102 ALA A O 1
ATOM 750 N N . GLN A 1 103 ? -12.016 20.326 -5.209 1.00 87.75 103 GLN A N 1
ATOM 751 C CA . GLN A 1 103 ? -12.723 20.514 -6.479 1.00 87.75 103 GLN A CA 1
ATOM 752 C C . GLN A 1 103 ? -12.992 19.207 -7.237 1.00 87.75 103 GLN A C 1
ATOM 754 O O . GLN A 1 103 ? -13.791 19.212 -8.169 1.00 87.75 103 GLN A O 1
ATOM 759 N N . ALA A 1 104 ? -12.365 18.087 -6.855 1.00 91.81 104 ALA A N 1
ATOM 760 C CA . ALA A 1 104 ? -12.592 16.821 -7.545 1.00 91.81 104 ALA A CA 1
ATOM 761 C C . ALA A 1 104 ? -14.017 16.303 -7.285 1.00 91.81 104 ALA A C 1
ATOM 763 O O . ALA A 1 104 ? -14.465 16.319 -6.128 1.00 91.81 104 ALA A O 1
ATOM 764 N N . PRO A 1 105 ? -14.734 15.827 -8.318 1.00 94.44 105 PRO A N 1
ATOM 765 C CA . PRO A 1 105 ? -16.067 15.256 -8.172 1.00 94.44 105 PRO A CA 1
ATOM 766 C C . PRO A 1 105 ? -16.123 14.135 -7.130 1.00 94.44 105 PRO A C 1
ATOM 768 O O . PRO A 1 105 ? -15.185 13.351 -6.977 1.00 94.44 105 PRO A O 1
ATOM 771 N N . LEU A 1 106 ? -17.250 14.038 -6.421 1.00 94.69 106 LEU A N 1
ATOM 772 C CA . LEU A 1 106 ? -17.545 12.861 -5.606 1.00 94.69 106 LEU A CA 1
ATOM 773 C C . LEU A 1 106 ? -17.907 11.682 -6.509 1.00 94.69 106 LEU A C 1
ATOM 775 O O . LEU A 1 106 ? -18.568 11.839 -7.532 1.00 94.69 106 LEU A O 1
ATOM 779 N N . THR A 1 107 ? -17.508 10.495 -6.078 1.00 95.44 107 THR A N 1
ATOM 780 C CA . THR A 1 107 ? -17.833 9.216 -6.709 1.00 95.44 107 THR A CA 1
ATOM 781 C C . THR A 1 107 ? -18.841 8.446 -5.855 1.00 95.44 107 THR A C 1
ATOM 783 O O . THR A 1 107 ? -19.076 8.775 -4.691 1.00 95.44 107 THR A O 1
ATOM 786 N N . ASP A 1 108 ? -19.379 7.349 -6.383 1.00 95.38 108 ASP A N 1
ATOM 787 C CA . ASP A 1 108 ? -20.142 6.382 -5.584 1.00 95.38 108 ASP A CA 1
ATOM 788 C C . ASP A 1 108 ? -19.261 5.381 -4.819 1.00 95.38 108 ASP A C 1
ATOM 790 O O . ASP A 1 108 ? -19.775 4.498 -4.125 1.00 95.38 108 ASP A O 1
ATOM 794 N N . GLN A 1 109 ? -17.936 5.523 -4.893 1.00 94.56 109 GLN A N 1
ATOM 795 C CA . GLN A 1 109 ? -16.995 4.664 -4.183 1.00 94.56 109 GLN A CA 1
ATOM 796 C C . GLN A 1 109 ? -16.873 5.079 -2.713 1.00 94.56 109 GLN A C 1
ATOM 798 O O . GLN A 1 109 ? -17.124 6.226 -2.332 1.00 94.56 109 GLN A O 1
ATOM 803 N N . ARG A 1 110 ? -16.505 4.120 -1.866 1.00 94.19 110 ARG A N 1
ATOM 804 C CA . ARG A 1 110 ? -16.377 4.275 -0.410 1.00 94.19 110 ARG A CA 1
ATOM 805 C C . ARG A 1 110 ? -14.994 3.805 0.021 1.00 94.19 110 ARG A C 1
ATOM 807 O O . ARG A 1 110 ? -14.403 2.953 -0.638 1.00 94.19 110 ARG A O 1
ATOM 814 N N . VAL A 1 111 ? -14.492 4.324 1.141 1.00 92.44 111 VAL A N 1
ATOM 815 C CA . VAL A 1 111 ? -13.246 3.807 1.722 1.00 92.44 111 VAL A CA 1
ATOM 816 C C . VAL A 1 111 ? -13.437 2.350 2.153 1.00 92.44 111 VAL A C 1
ATOM 818 O O . VAL A 1 111 ? -14.462 1.989 2.733 1.00 92.44 111 VAL A O 1
ATOM 821 N N . VAL A 1 112 ? -12.448 1.506 1.883 1.00 93.94 112 VAL A N 1
ATOM 822 C CA . VAL A 1 112 ? -12.426 0.101 2.308 1.00 93.94 112 VAL A CA 1
ATOM 823 C C . VAL A 1 112 ? -11.287 -0.125 3.289 1.00 93.94 112 VAL A C 1
ATOM 825 O O . VAL A 1 112 ? -10.263 0.557 3.240 1.00 93.94 112 VAL A O 1
ATOM 828 N N . THR A 1 113 ? -11.458 -1.078 4.200 1.00 93.88 113 THR A N 1
ATOM 829 C CA . THR A 1 113 ? -10.354 -1.535 5.045 1.00 93.88 113 THR A CA 1
ATOM 830 C C . THR A 1 113 ? -9.428 -2.455 4.249 1.00 93.88 113 THR A C 1
ATOM 832 O O . THR A 1 113 ? -9.837 -3.070 3.261 1.00 93.88 113 THR A O 1
ATOM 835 N N . LEU A 1 114 ? -8.184 -2.611 4.713 1.00 94.31 114 LEU A N 1
ATOM 836 C CA . LEU A 1 114 ? -7.262 -3.601 4.151 1.00 94.31 114 LEU A CA 1
ATOM 837 C C . LEU A 1 114 ? -7.874 -5.013 4.175 1.00 94.31 114 LEU A C 1
ATOM 839 O O . LEU A 1 114 ? -7.794 -5.730 3.188 1.00 94.31 114 LEU A O 1
ATOM 843 N N . GLU A 1 115 ? -8.548 -5.390 5.262 1.00 94.19 115 GLU A N 1
ATOM 844 C CA . GLU A 1 115 ? -9.220 -6.690 5.392 1.00 94.19 115 GLU A CA 1
ATOM 845 C C . GLU A 1 115 ? -10.312 -6.898 4.330 1.00 94.19 115 GLU A C 1
ATOM 847 O O . GLU A 1 115 ? -10.377 -7.960 3.714 1.00 94.19 115 GLU A O 1
ATOM 852 N N . GLN A 1 116 ? -11.125 -5.875 4.048 1.00 95.75 116 GLN A N 1
ATOM 853 C CA . GLN A 1 116 ? -12.137 -5.935 2.988 1.00 95.75 116 GLN A CA 1
ATOM 854 C C . GLN A 1 116 ? -11.500 -6.046 1.595 1.00 95.75 116 GLN A C 1
ATOM 856 O O . GLN A 1 116 ? -11.979 -6.816 0.762 1.00 95.75 116 GLN A O 1
ATOM 861 N N . MET A 1 117 ? -10.407 -5.317 1.345 1.00 96.62 117 MET A N 1
ATOM 862 C CA . MET A 1 117 ? -9.656 -5.401 0.088 1.00 96.62 117 MET A CA 1
ATOM 863 C C . MET A 1 117 ? -9.034 -6.793 -0.111 1.00 96.62 117 MET A C 1
ATOM 865 O O . MET A 1 117 ? -9.139 -7.369 -1.197 1.00 96.62 117 MET A O 1
ATOM 869 N N . LEU A 1 118 ? -8.436 -7.363 0.939 1.00 97.50 118 LEU A N 1
ATOM 870 C CA . LEU A 1 118 ? -7.898 -8.726 0.942 1.00 97.50 118 LEU A CA 1
ATOM 871 C C . LEU A 1 118 ? -9.010 -9.745 0.656 1.00 97.50 118 LEU A C 1
ATOM 873 O O . LEU A 1 118 ? -8.921 -10.508 -0.302 1.00 97.50 118 LEU A O 1
ATOM 877 N N . ALA A 1 119 ? -10.113 -9.694 1.406 1.00 96.75 119 ALA A N 1
ATOM 878 C CA . ALA A 1 119 ? -11.239 -10.606 1.218 1.00 96.75 119 ALA A CA 1
ATOM 879 C C . ALA A 1 119 ? -11.813 -10.557 -0.208 1.00 96.75 119 ALA A C 1
ATOM 881 O O . ALA A 1 119 ? -12.140 -11.597 -0.774 1.00 96.75 119 ALA A O 1
ATOM 882 N N . ARG A 1 120 ? -11.911 -9.363 -0.812 1.00 96.50 120 ARG A N 1
ATOM 883 C CA . ARG A 1 120 ? -12.461 -9.196 -2.166 1.00 96.50 120 ARG A CA 1
ATOM 884 C C . ARG A 1 120 ? -11.516 -9.656 -3.276 1.00 96.50 120 ARG A C 1
ATOM 886 O O . ARG A 1 120 ? -11.987 -10.045 -4.340 1.00 96.50 120 ARG A O 1
ATOM 893 N N . SER A 1 121 ? -10.210 -9.574 -3.058 1.00 97.31 121 SER A N 1
ATOM 894 C CA . SER A 1 121 ? -9.197 -9.916 -4.065 1.00 97.31 121 SER A CA 1
ATOM 895 C C . SER A 1 121 ? -8.762 -11.377 -4.008 1.00 97.31 121 SER A C 1
ATOM 897 O O . SER A 1 121 ? -8.248 -11.888 -5.005 1.00 97.31 121 SER A O 1
ATOM 899 N N . LYS A 1 122 ? -8.953 -12.060 -2.872 1.00 97.44 122 LYS A N 1
ATOM 900 C CA . LYS A 1 122 ? -8.532 -13.449 -2.650 1.00 97.44 122 LYS A CA 1
ATOM 901 C C . LYS A 1 122 ? -8.980 -14.379 -3.784 1.00 97.44 122 LYS A C 1
ATOM 903 O O . LYS A 1 122 ? -10.160 -14.455 -4.096 1.00 97.44 122 LYS A O 1
ATOM 908 N N . GLY A 1 123 ? -8.025 -15.073 -4.404 1.00 97.12 123 GLY A N 1
ATOM 909 C CA . GLY A 1 123 ? -8.256 -15.977 -5.536 1.00 97.12 123 GLY A CA 1
ATOM 910 C C . GLY A 1 123 ? -8.484 -15.308 -6.899 1.00 97.12 123 GLY A C 1
ATOM 911 O O . GLY A 1 123 ? -8.675 -16.020 -7.880 1.00 97.12 123 GLY A O 1
ATOM 912 N N . HIS A 1 124 ? -8.453 -13.973 -6.989 1.00 97.00 124 HIS A N 1
ATOM 913 C CA . HIS A 1 124 ? -8.772 -13.240 -8.220 1.00 97.00 124 HIS A CA 1
ATOM 914 C C . HIS A 1 124 ? -7.592 -12.460 -8.805 1.00 97.00 124 HIS A C 1
ATOM 916 O O . HIS A 1 124 ? -7.393 -12.477 -10.017 1.00 97.00 124 HIS A O 1
ATOM 922 N N . ILE A 1 125 ? -6.828 -11.749 -7.972 1.00 96.94 125 ILE A N 1
ATOM 923 C CA . ILE A 1 125 ? -5.765 -10.849 -8.441 1.00 96.94 125 ILE A CA 1
ATOM 924 C C . ILE A 1 125 ? -4.637 -10.734 -7.415 1.00 96.94 125 ILE A C 1
ATOM 926 O O . ILE A 1 125 ? -4.893 -10.701 -6.211 1.00 96.94 125 ILE A O 1
ATOM 930 N N . LEU A 1 126 ? -3.385 -10.665 -7.874 1.00 96.94 126 LEU A N 1
ATOM 931 C CA . LEU A 1 126 ? -2.260 -10.336 -6.996 1.00 96.94 126 LEU A CA 1
ATOM 932 C C . LEU A 1 126 ? -2.396 -8.896 -6.494 1.00 96.94 126 LEU A C 1
ATOM 934 O O . LEU A 1 126 ? -2.717 -7.996 -7.268 1.00 96.94 126 LEU A O 1
ATOM 938 N N . LEU A 1 127 ? -2.115 -8.669 -5.213 1.00 97.62 127 LEU A N 1
ATOM 939 C CA . LEU A 1 127 ? -2.094 -7.323 -4.643 1.00 97.62 127 LEU A CA 1
ATOM 940 C C . LEU A 1 127 ? -0.662 -6.889 -4.372 1.00 97.62 127 LEU A C 1
ATOM 942 O O . LEU A 1 127 ? 0.049 -7.562 -3.639 1.00 97.62 127 LEU A O 1
ATOM 946 N N . ASN A 1 128 ? -0.261 -5.742 -4.910 1.00 97.00 128 ASN A N 1
ATOM 947 C CA . ASN A 1 128 ? 1.007 -5.101 -4.583 1.00 97.00 128 ASN A CA 1
ATOM 948 C C . ASN A 1 128 ? 0.776 -3.982 -3.559 1.00 97.00 128 ASN A C 1
ATOM 950 O O . ASN A 1 128 ? 0.225 -2.940 -3.908 1.00 97.00 128 ASN A O 1
ATOM 954 N N . LEU A 1 129 ? 1.155 -4.201 -2.297 1.00 95.62 129 LEU A N 1
ATOM 955 C CA . LEU A 1 129 ? 0.944 -3.243 -1.214 1.00 95.62 129 LEU A CA 1
ATOM 956 C C . LEU A 1 129 ? 2.155 -2.329 -1.044 1.00 95.62 129 LEU A C 1
ATOM 958 O O . LEU A 1 129 ? 3.234 -2.743 -0.616 1.00 95.62 129 LEU A O 1
ATOM 962 N N . ASP A 1 130 ? 1.937 -1.052 -1.334 1.00 91.56 130 ASP A N 1
ATOM 963 C CA . ASP A 1 130 ? 2.905 0.013 -1.118 1.00 91.56 130 ASP A CA 1
ATOM 964 C C . ASP A 1 130 ? 2.736 0.599 0.293 1.00 91.56 130 ASP A C 1
ATOM 966 O O . ASP A 1 130 ? 1.918 1.488 0.541 1.00 91.56 130 ASP A O 1
ATOM 970 N N . VAL A 1 131 ? 3.464 0.029 1.255 1.00 90.19 131 VAL A N 1
ATOM 971 C CA . VAL A 1 131 ? 3.371 0.406 2.669 1.00 90.19 131 VAL A CA 1
ATOM 972 C C . VAL A 1 131 ? 4.214 1.659 2.918 1.00 90.19 131 VAL A C 1
ATOM 974 O O . VAL A 1 131 ? 5.435 1.634 2.805 1.00 90.19 131 VAL A O 1
ATOM 977 N N . LYS A 1 132 ? 3.560 2.770 3.273 1.00 81.12 132 LYS A N 1
ATOM 978 C CA . LYS A 1 132 ? 4.201 4.096 3.396 1.00 81.12 132 LYS A CA 1
ATOM 979 C C . LYS A 1 132 ? 4.756 4.443 4.780 1.00 81.12 132 LYS A C 1
ATOM 981 O O . LYS A 1 132 ? 5.365 5.496 4.937 1.00 81.12 132 LYS A O 1
ATOM 986 N N . ASP A 1 133 ? 4.579 3.563 5.760 1.00 77.75 133 ASP A N 1
ATOM 987 C CA . ASP A 1 133 ? 5.029 3.750 7.142 1.00 77.75 133 ASP A CA 1
ATOM 988 C C . ASP A 1 133 ? 5.643 2.462 7.707 1.00 77.75 133 ASP A C 1
ATOM 990 O O . ASP A 1 133 ? 5.550 1.390 7.114 1.00 77.75 133 ASP A O 1
ATOM 994 N N . ALA A 1 134 ? 6.255 2.545 8.890 1.00 80.44 134 ALA A N 1
ATOM 995 C CA . ALA A 1 134 ? 6.877 1.412 9.581 1.00 80.44 134 ALA A CA 1
ATOM 996 C C . ALA A 1 134 ? 5.846 0.454 10.226 1.00 80.44 134 ALA A C 1
ATOM 998 O O . ALA A 1 134 ? 5.954 0.107 11.399 1.00 80.44 134 ALA A O 1
ATOM 999 N N . ILE A 1 135 ? 4.834 0.038 9.459 1.00 91.31 135 ILE A N 1
ATOM 1000 C CA . ILE A 1 135 ? 3.743 -0.855 9.886 1.00 91.31 135 ILE A CA 1
ATOM 1001 C C . ILE A 1 135 ? 3.769 -2.213 9.165 1.00 91.31 135 ILE A C 1
ATOM 1003 O O . ILE A 1 135 ? 2.750 -2.895 9.058 1.00 91.31 135 ILE A O 1
ATOM 1007 N N . TYR A 1 136 ? 4.934 -2.612 8.647 1.00 94.25 136 TYR A N 1
ATOM 1008 C CA . TYR A 1 136 ? 5.107 -3.854 7.887 1.00 94.25 136 TYR A CA 1
ATOM 1009 C C . TYR A 1 136 ? 4.636 -5.090 8.652 1.00 94.25 136 TYR A C 1
ATOM 1011 O O . TYR A 1 136 ? 3.972 -5.940 8.070 1.00 94.25 136 TYR A O 1
ATOM 1019 N N . VAL A 1 137 ? 4.920 -5.172 9.956 1.00 94.44 137 VAL A N 1
ATOM 1020 C CA . VAL A 1 137 ? 4.499 -6.307 10.792 1.00 94.44 137 VAL A CA 1
ATOM 1021 C C . VAL A 1 137 ? 2.977 -6.413 10.826 1.00 94.44 137 VAL A C 1
ATOM 1023 O O . VAL A 1 137 ? 2.441 -7.486 10.589 1.00 94.44 137 VAL A O 1
ATOM 1026 N N . GLN A 1 138 ? 2.275 -5.301 11.047 1.00 95.06 138 GLN A N 1
ATOM 1027 C CA . GLN A 1 138 ? 0.814 -5.257 11.102 1.00 95.06 138 GLN A CA 1
ATOM 1028 C C . GLN A 1 138 ? 0.181 -5.571 9.741 1.00 95.06 138 GLN A C 1
ATOM 1030 O O . GLN A 1 138 ? -0.849 -6.242 9.679 1.00 95.06 138 GLN A O 1
ATOM 1035 N N . VAL A 1 139 ? 0.787 -5.094 8.648 1.00 95.94 139 VAL A N 1
ATOM 1036 C CA . VAL A 1 139 ? 0.320 -5.380 7.284 1.00 95.94 139 VAL A CA 1
ATOM 1037 C C . VAL A 1 139 ? 0.500 -6.861 6.958 1.00 95.94 139 VAL A C 1
ATOM 1039 O O . VAL A 1 139 ? -0.460 -7.500 6.535 1.00 95.94 139 VAL A O 1
ATOM 1042 N N . VAL A 1 140 ? 1.687 -7.429 7.193 1.00 96.56 140 VAL A N 1
ATOM 1043 C CA . VAL A 1 140 ? 1.960 -8.848 6.919 1.00 96.56 140 VAL A CA 1
ATOM 1044 C C . VAL A 1 140 ? 1.123 -9.761 7.815 1.00 96.56 140 VAL A C 1
ATOM 1046 O O . VAL A 1 140 ? 0.582 -10.749 7.336 1.00 96.56 140 VAL A O 1
ATOM 1049 N N . ASP A 1 141 ? 0.916 -9.402 9.079 1.00 96.94 141 ASP A N 1
ATOM 1050 C CA . ASP A 1 141 ? 0.001 -10.106 9.979 1.00 96.94 141 ASP A CA 1
ATOM 1051 C C . ASP A 1 141 ? -1.455 -10.079 9.466 1.00 96.94 141 ASP A C 1
ATOM 1053 O O . ASP A 1 141 ? -2.136 -11.106 9.453 1.00 96.94 141 ASP A O 1
ATOM 1057 N N . ALA A 1 142 ? -1.936 -8.944 8.945 1.00 96.75 142 ALA A N 1
ATOM 1058 C CA . ALA A 1 142 ? -3.254 -8.880 8.308 1.00 96.75 142 ALA A CA 1
ATOM 1059 C C . ALA A 1 142 ? -3.348 -9.772 7.056 1.00 96.75 142 ALA A C 1
ATOM 1061 O O . ALA A 1 142 ? -4.353 -10.459 6.865 1.00 96.75 142 ALA A O 1
ATOM 1062 N N . VAL A 1 143 ? -2.295 -9.806 6.235 1.00 98.06 143 VAL A N 1
ATOM 1063 C CA . VAL A 1 143 ? -2.182 -10.705 5.074 1.00 98.06 143 VAL A CA 1
ATOM 1064 C C . VAL A 1 143 ? -2.190 -12.172 5.511 1.00 98.06 143 VAL A C 1
ATOM 1066 O O . VAL A 1 143 ? -2.880 -12.991 4.900 1.00 98.06 143 VAL A O 1
ATOM 1069 N N . ALA A 1 144 ? -1.472 -12.500 6.586 1.00 97.62 144 ALA A N 1
ATOM 1070 C CA . ALA A 1 144 ? -1.389 -13.848 7.128 1.00 97.62 144 ALA A CA 1
ATOM 1071 C C . ALA A 1 144 ? -2.732 -14.330 7.680 1.00 97.62 144 ALA A C 1
ATOM 1073 O O . ALA A 1 144 ? -3.169 -15.432 7.347 1.00 97.62 144 ALA A O 1
ATOM 1074 N N . ARG A 1 145 ? -3.448 -13.484 8.433 1.00 97.50 145 ARG A N 1
ATOM 1075 C CA . ARG A 1 145 ? -4.820 -13.779 8.881 1.00 97.50 145 ARG A CA 1
ATOM 1076 C C . ARG A 1 145 ? -5.790 -13.993 7.722 1.00 97.50 145 ARG A C 1
ATOM 1078 O O . ARG A 1 145 ? -6.695 -14.814 7.832 1.00 97.50 145 ARG A O 1
ATOM 1085 N N . ALA A 1 146 ? -5.600 -13.286 6.609 1.00 97.56 146 ALA A N 1
ATOM 1086 C CA . ALA A 1 146 ? -6.393 -13.494 5.401 1.00 97.56 146 ALA A CA 1
ATOM 1087 C C . ALA A 1 146 ? -5.989 -14.766 4.623 1.00 97.56 146 ALA A C 1
ATOM 1089 O O . ALA A 1 146 ? -6.716 -15.180 3.714 1.00 97.56 146 ALA A O 1
ATOM 1090 N N . GLY A 1 147 ? -4.863 -15.406 4.961 1.00 97.69 147 GLY A N 1
ATOM 1091 C CA . GLY A 1 147 ? -4.305 -16.548 4.234 1.00 97.69 147 GLY A CA 1
ATOM 1092 C C . GLY A 1 147 ? -3.867 -16.176 2.816 1.00 97.69 147 GLY A C 1
ATOM 1093 O O . GLY A 1 147 ? -4.175 -16.905 1.874 1.00 97.69 147 GLY A O 1
ATOM 1094 N N . MET A 1 148 ? -3.259 -14.997 2.647 1.00 98.12 148 MET A N 1
ATOM 1095 C CA . MET A 1 148 ? -2.909 -14.410 1.346 1.00 98.12 148 MET A CA 1
ATOM 1096 C C . MET A 1 148 ? -1.406 -14.158 1.163 1.00 98.12 148 MET A C 1
ATOM 1098 O O . MET A 1 148 ? -1.006 -13.407 0.274 1.00 98.12 148 MET A O 1
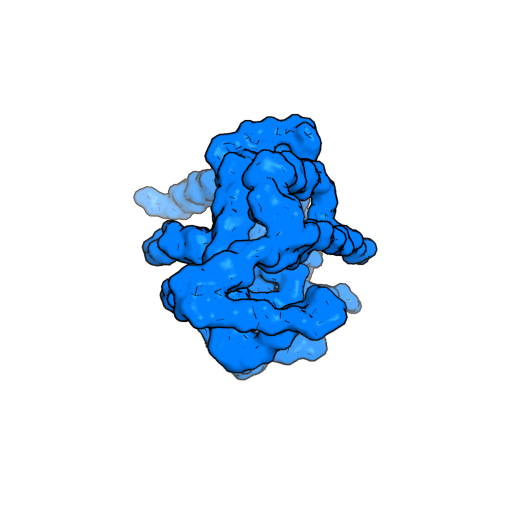ATOM 1102 N N . GLN A 1 149 ? -0.559 -14.804 1.963 1.00 97.31 149 GLN A N 1
ATOM 1103 C CA . GLN A 1 149 ? 0.905 -14.700 1.895 1.00 97.31 149 GLN A CA 1
ATOM 1104 C C . GLN A 1 149 ? 1.477 -14.979 0.493 1.00 97.31 149 GLN A C 1
ATOM 1106 O O . GLN A 1 149 ? 2.466 -14.375 0.091 1.00 97.31 149 GLN A O 1
ATOM 1111 N N . HIS A 1 150 ? 0.820 -15.858 -0.271 1.00 96.31 150 HIS A N 1
ATOM 1112 C CA . HIS A 1 150 ? 1.187 -16.227 -1.645 1.00 96.31 150 HIS A CA 1
ATOM 1113 C C . HIS A 1 150 ? 0.330 -15.527 -2.712 1.00 96.31 150 HIS A C 1
ATOM 1115 O O . HIS A 1 150 ? 0.171 -16.022 -3.824 1.00 96.31 150 HIS A O 1
ATOM 1121 N N . GLN A 1 151 ? -0.273 -14.391 -2.369 1.00 97.56 151 GLN A N 1
ATOM 1122 C CA . GLN A 1 151 ? -1.062 -13.574 -3.295 1.00 97.56 151 GLN A CA 1
ATOM 1123 C C . GLN A 1 151 ? -0.795 -12.072 -3.124 1.00 97.56 151 GLN A C 1
ATOM 1125 O O . GLN A 1 151 ? -1.070 -11.272 -4.019 1.00 97.56 151 GLN A O 1
ATOM 1130 N N . VAL A 1 152 ? -0.257 -11.676 -1.974 1.00 98.19 152 VAL A N 1
ATOM 1131 C CA . VAL A 1 152 ? 0.107 -10.298 -1.672 1.00 98.19 152 VAL A CA 1
ATOM 1132 C C . VAL A 1 152 ? 1.612 -10.136 -1.800 1.00 98.19 152 VAL A C 1
ATOM 1134 O O . VAL A 1 152 ? 2.373 -10.966 -1.317 1.00 98.19 152 VAL A O 1
ATOM 1137 N N . ILE A 1 153 ? 2.016 -9.046 -2.436 1.00 97.81 153 ILE A N 1
ATOM 1138 C CA . ILE A 1 153 ? 3.380 -8.550 -2.501 1.00 97.81 153 ILE A CA 1
ATOM 1139 C C . ILE A 1 153 ? 3.496 -7.384 -1.522 1.00 97.81 153 ILE A C 1
ATOM 1141 O O . ILE A 1 153 ? 2.673 -6.468 -1.542 1.00 97.81 153 ILE A O 1
ATOM 1145 N N . VAL A 1 154 ? 4.523 -7.408 -0.680 1.00 97.00 154 VAL A N 1
ATOM 1146 C CA . VAL A 1 154 ? 4.936 -6.271 0.150 1.00 97.00 154 VAL A CA 1
ATOM 1147 C C . VAL A 1 154 ? 6.254 -5.734 -0.382 1.00 97.00 154 VAL A C 1
ATOM 1149 O O . VAL A 1 154 ? 7.094 -6.484 -0.882 1.00 97.00 154 VAL A O 1
ATOM 1152 N N . LYS A 1 155 ? 6.439 -4.422 -0.277 1.00 95.31 155 LYS A N 1
ATOM 1153 C CA . LYS A 1 155 ? 7.626 -3.747 -0.785 1.00 95.31 155 LYS A CA 1
ATOM 1154 C C . LYS A 1 155 ? 8.281 -2.916 0.294 1.00 95.31 155 LYS A C 1
ATOM 1156 O O . LYS A 1 155 ? 7.582 -2.300 1.089 1.00 95.31 155 LYS A O 1
ATOM 1161 N N . ALA A 1 156 ? 9.606 -2.876 0.292 1.00 93.50 156 ALA A N 1
ATOM 1162 C CA . ALA A 1 156 ? 10.369 -1.989 1.157 1.00 93.50 156 ALA A CA 1
ATOM 1163 C C . ALA A 1 156 ? 11.641 -1.519 0.452 1.00 93.50 156 ALA A C 1
ATOM 1165 O O . ALA A 1 156 ? 12.179 -2.201 -0.421 1.00 93.50 156 ALA A O 1
ATOM 1166 N N . GLU A 1 157 ? 12.113 -0.341 0.838 1.00 93.19 157 GLU A N 1
ATOM 1167 C CA . GLU A 1 157 ? 13.317 0.257 0.275 1.00 93.19 157 GLU A CA 1
ATOM 1168 C C . GLU A 1 157 ? 14.587 -0.491 0.712 1.00 93.19 157 GLU A C 1
ATOM 1170 O O . GLU A 1 157 ? 14.793 -0.767 1.896 1.00 93.19 157 GLU A O 1
ATOM 1175 N N . ALA A 1 158 ? 15.469 -0.771 -0.248 1.00 92.56 158 ALA A N 1
ATOM 1176 C CA . ALA A 1 158 ? 16.763 -1.404 -0.035 1.00 92.56 158 ALA A CA 1
ATOM 1177 C C . ALA A 1 158 ? 17.885 -0.579 -0.683 1.00 92.56 158 ALA A C 1
ATOM 1179 O O . ALA A 1 158 ? 17.867 -0.312 -1.885 1.00 92.56 158 ALA A O 1
ATOM 1180 N N . GLY A 1 159 ? 18.870 -0.184 0.124 1.00 91.75 159 GLY A N 1
ATOM 1181 C CA . GLY A 1 159 ? 20.134 0.401 -0.326 1.00 91.75 159 GLY A CA 1
ATOM 1182 C C . GLY A 1 159 ? 21.298 -0.573 -0.133 1.00 91.75 159 GLY A C 1
ATOM 1183 O O . GLY A 1 159 ? 21.111 -1.702 0.317 1.00 91.75 159 GLY A O 1
ATOM 1184 N N . ILE A 1 160 ? 22.524 -0.133 -0.428 1.00 89.50 160 ILE A N 1
ATOM 1185 C CA . ILE A 1 160 ? 23.702 -1.023 -0.448 1.00 89.50 160 ILE A CA 1
ATOM 1186 C C . ILE A 1 160 ? 24.046 -1.633 0.918 1.00 89.50 160 ILE A C 1
ATOM 1188 O O . ILE A 1 160 ? 24.554 -2.748 0.994 1.00 89.50 160 ILE A O 1
ATOM 1192 N N . ALA A 1 161 ? 23.740 -0.913 1.999 1.00 90.31 161 ALA A N 1
ATOM 1193 C CA . ALA A 1 161 ? 23.942 -1.370 3.371 1.00 90.31 161 ALA A CA 1
ATOM 1194 C C . ALA A 1 161 ? 22.733 -2.135 3.939 1.00 90.31 161 ALA A C 1
ATOM 1196 O O . ALA A 1 161 ? 22.793 -2.618 5.069 1.00 90.31 161 ALA A O 1
ATOM 1197 N N . THR A 1 162 ? 21.626 -2.226 3.195 1.00 92.12 162 THR A N 1
ATOM 1198 C CA . THR A 1 162 ? 20.439 -2.946 3.653 1.00 92.12 162 THR A CA 1
ATOM 1199 C C . THR A 1 162 ? 20.705 -4.453 3.559 1.00 92.12 162 THR A C 1
ATOM 1201 O O . THR A 1 162 ? 21.108 -4.928 2.493 1.00 92.12 162 THR A O 1
ATOM 1204 N N . PRO A 1 163 ? 20.484 -5.231 4.635 1.00 94.38 163 PRO A N 1
ATOM 1205 C CA . PRO A 1 163 ? 20.579 -6.689 4.575 1.00 94.38 163 PRO A CA 1
ATOM 1206 C C . PRO A 1 163 ? 19.550 -7.276 3.590 1.00 94.38 163 PRO A C 1
ATOM 1208 O O . PRO A 1 163 ? 18.603 -6.578 3.222 1.00 94.38 163 PRO A O 1
ATOM 1211 N N . PRO A 1 164 ? 19.702 -8.537 3.148 1.00 96.62 164 PRO A N 1
ATOM 1212 C CA . PRO A 1 164 ? 18.757 -9.183 2.235 1.00 96.62 164 PRO A CA 1
ATOM 1213 C C . PRO A 1 164 ? 17.358 -9.282 2.865 1.00 96.62 164 PRO A C 1
ATOM 1215 O O . PRO A 1 164 ? 17.081 -10.186 3.652 1.00 96.62 164 PRO A O 1
ATOM 1218 N N . LEU A 1 165 ? 16.471 -8.339 2.534 1.00 95.69 165 LEU A N 1
ATOM 1219 C CA . LEU A 1 165 ? 15.198 -8.165 3.243 1.00 95.69 165 LEU A CA 1
ATOM 1220 C C . LEU A 1 165 ? 14.285 -9.382 3.084 1.00 95.69 165 LEU A C 1
ATOM 1222 O O . LEU A 1 165 ? 13.615 -9.759 4.035 1.00 95.69 165 LEU A O 1
ATOM 1226 N N . ALA A 1 166 ? 14.313 -10.043 1.923 1.00 96.88 166 ALA A N 1
ATOM 1227 C CA . ALA A 1 166 ? 13.493 -11.225 1.645 1.00 96.88 166 ALA A CA 1
ATOM 1228 C C . ALA A 1 166 ? 13.824 -12.450 2.525 1.00 96.88 166 ALA A C 1
ATOM 1230 O O . ALA A 1 166 ? 13.070 -13.415 2.510 1.00 96.88 166 ALA A O 1
ATOM 1231 N N . ALA A 1 167 ? 14.938 -12.433 3.265 1.00 96.56 167 ALA A N 1
ATOM 1232 C CA . ALA A 1 167 ? 15.303 -13.475 4.230 1.00 96.56 167 ALA A CA 1
ATOM 1233 C C . ALA A 1 167 ? 15.038 -13.057 5.690 1.00 96.56 167 ALA A C 1
ATOM 1235 O O . ALA A 1 167 ? 15.519 -13.706 6.617 1.00 96.56 167 ALA A O 1
ATOM 1236 N N . MET A 1 168 ? 14.331 -11.945 5.909 1.00 95.38 168 MET A N 1
ATOM 1237 C CA . MET A 1 168 ? 14.083 -11.384 7.234 1.00 95.38 168 MET A CA 1
ATOM 1238 C C . MET A 1 168 ? 12.592 -11.311 7.527 1.00 95.38 168 MET A C 1
ATOM 1240 O O . MET A 1 168 ? 11.809 -10.896 6.675 1.00 95.38 168 MET A O 1
ATOM 1244 N N . LEU A 1 169 ? 12.214 -11.585 8.776 1.00 94.62 169 LEU A 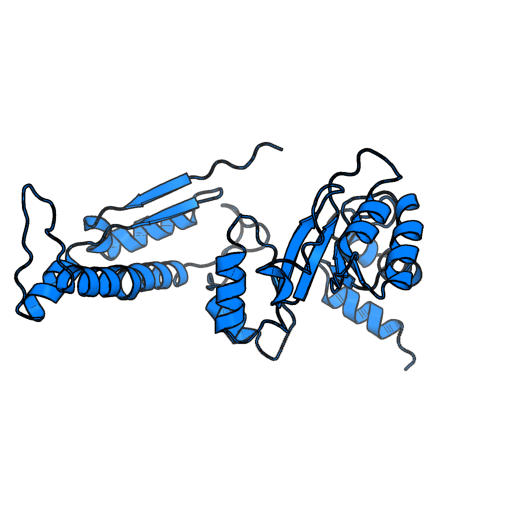N 1
ATOM 1245 C CA . LEU A 1 169 ? 10.862 -11.310 9.248 1.00 94.62 169 LEU A CA 1
ATOM 1246 C C . LEU A 1 169 ? 10.540 -9.805 9.146 1.00 94.62 169 LEU A C 1
ATOM 1248 O O . LEU A 1 169 ? 11.387 -8.969 9.475 1.00 94.62 169 LEU A O 1
ATOM 1252 N N . PRO A 1 170 ? 9.308 -9.434 8.755 1.00 95.06 170 PRO A N 1
ATOM 1253 C CA . PRO A 1 170 ? 8.207 -10.319 8.357 1.00 95.06 170 PRO A CA 1
ATOM 1254 C C . PRO A 1 170 ? 8.205 -10.687 6.853 1.00 95.06 170 PRO A C 1
ATOM 1256 O O . PRO A 1 170 ? 7.284 -11.353 6.385 1.00 95.06 170 PRO A O 1
ATOM 1259 N N . PHE A 1 171 ? 9.179 -10.218 6.073 1.00 95.94 171 PHE A N 1
ATOM 1260 C CA . PHE A 1 171 ? 9.191 -10.285 4.607 1.00 95.94 171 PHE A CA 1
ATOM 1261 C C . PHE A 1 171 ? 9.431 -11.686 4.033 1.00 95.94 171 PHE A C 1
ATOM 1263 O O . PHE A 1 171 ? 8.982 -11.959 2.927 1.00 95.94 171 PHE A O 1
ATOM 1270 N N . ASP A 1 172 ? 10.081 -12.580 4.774 1.00 96.12 172 ASP A N 1
ATOM 1271 C CA . ASP A 1 172 ? 10.279 -13.993 4.413 1.00 96.12 172 ASP A CA 1
ATOM 1272 C C . ASP A 1 172 ? 8.982 -14.827 4.441 1.00 96.12 172 ASP A C 1
ATOM 1274 O O . ASP A 1 172 ? 8.951 -15.960 3.963 1.00 96.12 172 ASP A O 1
ATOM 1278 N N . THR A 1 173 ? 7.890 -14.262 4.965 1.00 96.62 173 THR A N 1
ATOM 1279 C CA . THR A 1 173 ? 6.583 -14.930 5.061 1.00 96.62 173 THR A CA 1
ATOM 1280 C C . THR A 1 173 ? 5.587 -14.522 3.974 1.00 96.62 173 THR A C 1
ATOM 1282 O O . THR A 1 173 ? 4.457 -15.001 3.983 1.00 96.62 173 THR A O 1
ATOM 1285 N N . VAL A 1 174 ? 5.963 -13.640 3.044 1.00 97.06 174 VAL A N 1
ATOM 1286 C CA . VAL A 1 174 ? 5.080 -13.073 2.008 1.00 97.06 174 VAL A CA 1
ATOM 1287 C C . VAL A 1 174 ? 5.861 -12.873 0.707 1.00 97.06 174 VAL A C 1
ATOM 1289 O O . VAL A 1 174 ? 7.089 -12.832 0.725 1.00 97.06 174 VAL A O 1
ATOM 1292 N N . TYR A 1 175 ? 5.199 -12.728 -0.447 1.00 97.38 175 TYR A N 1
ATOM 1293 C CA . TYR A 1 175 ? 5.935 -12.265 -1.627 1.00 97.38 175 TYR A CA 1
ATOM 1294 C C . TYR A 1 175 ? 6.503 -10.868 -1.377 1.00 97.38 175 TYR A C 1
ATOM 1296 O O . TYR A 1 175 ? 5.812 -9.971 -0.894 1.00 97.38 175 TYR A O 1
ATOM 1304 N N . PHE A 1 176 ? 7.778 -10.684 -1.706 1.00 97.31 176 PHE A N 1
ATOM 1305 C CA . PHE A 1 176 ? 8.497 -9.472 -1.348 1.00 97.31 176 PHE A CA 1
ATOM 1306 C C . PHE A 1 176 ? 9.316 -8.926 -2.511 1.00 97.31 176 PHE A C 1
ATOM 1308 O O . PHE A 1 176 ? 10.072 -9.672 -3.148 1.00 97.31 176 PHE A O 1
ATOM 1315 N N . PHE A 1 177 ? 9.159 -7.624 -2.779 1.00 97.19 177 PHE A N 1
ATOM 1316 C CA . PHE A 1 177 ? 9.955 -6.889 -3.762 1.00 97.19 177 PHE A CA 1
ATOM 1317 C C . PHE A 1 177 ? 10.783 -5.802 -3.051 1.00 97.19 177 PHE A C 1
ATOM 1319 O O . PHE A 1 177 ? 10.210 -4.829 -2.550 1.00 97.19 177 PHE A O 1
ATOM 1326 N N . PRO A 1 178 ? 12.122 -5.901 -3.016 1.00 96.06 178 PRO A N 1
ATOM 1327 C CA . PRO A 1 178 ? 12.948 -4.773 -2.618 1.00 96.06 178 PRO A CA 1
ATOM 1328 C C . PRO A 1 178 ? 12.879 -3.668 -3.680 1.00 96.06 178 PRO A C 1
ATOM 1330 O O . PRO A 1 178 ? 13.108 -3.906 -4.870 1.00 96.06 178 PRO A O 1
ATOM 1333 N N . ILE A 1 179 ? 12.583 -2.451 -3.228 1.00 94.88 179 ILE A N 1
ATOM 1334 C CA . ILE A 1 179 ? 12.660 -1.230 -4.029 1.00 94.88 179 ILE A CA 1
ATOM 1335 C C . ILE A 1 179 ? 14.102 -0.752 -3.948 1.00 94.88 179 ILE A C 1
ATOM 1337 O O . ILE A 1 179 ? 14.560 -0.340 -2.881 1.00 94.88 179 ILE A O 1
ATOM 1341 N N . LEU A 1 180 ? 14.840 -0.834 -5.052 1.00 93.94 180 LEU A N 1
ATOM 1342 C CA . LEU A 1 180 ? 16.246 -0.435 -5.049 1.00 93.94 180 LEU A CA 1
ATOM 1343 C C . LEU A 1 180 ? 16.319 1.091 -4.934 1.00 93.94 180 LEU A C 1
ATOM 1345 O O . LEU A 1 180 ? 15.730 1.796 -5.747 1.00 93.94 180 LEU A O 1
ATOM 1349 N N . ILE A 1 181 ? 17.024 1.622 -3.936 1.00 88.44 181 ILE A N 1
ATOM 1350 C CA . ILE A 1 181 ? 17.118 3.071 -3.697 1.00 88.44 181 ILE A CA 1
ATOM 1351 C C . ILE A 1 181 ? 18.560 3.550 -3.536 1.00 88.44 181 ILE A C 1
ATOM 1353 O O . ILE A 1 181 ? 19.467 2.765 -3.283 1.00 88.44 181 ILE A O 1
ATOM 1357 N N . LYS A 1 182 ? 18.728 4.881 -3.606 1.00 67.25 182 LYS A N 1
ATOM 1358 C CA . LYS A 1 182 ? 19.945 5.634 -3.249 1.00 67.25 182 LYS A CA 1
ATOM 1359 C C . LYS A 1 182 ? 21.220 5.083 -3.886 1.00 67.25 182 LYS A C 1
ATOM 1361 O O . LYS A 1 182 ? 22.062 4.502 -3.212 1.00 67.25 182 LYS A O 1
ATOM 1366 N N . ALA A 1 183 ? 21.371 5.378 -5.172 1.00 59.16 183 ALA A N 1
ATOM 1367 C CA . ALA A 1 183 ? 22.624 5.198 -5.876 1.00 59.16 183 ALA A CA 1
ATOM 1368 C C . ALA A 1 183 ? 23.477 6.479 -5.801 1.00 59.16 183 ALA A C 1
ATOM 1370 O O . ALA A 1 183 ? 23.097 7.488 -6.394 1.00 59.16 183 ALA A O 1
ATOM 1371 N N . HIS A 1 184 ? 24.631 6.472 -5.133 1.00 52.69 184 HIS A N 1
ATOM 1372 C CA . HIS A 1 184 ? 25.617 7.561 -5.245 1.00 52.69 184 HIS A CA 1
ATOM 1373 C C . HIS A 1 184 ? 26.540 7.339 -6.465 1.00 52.69 184 HIS A C 1
ATOM 1375 O O . HIS A 1 184 ? 27.756 7.487 -6.372 1.00 52.69 184 HIS A O 1
ATOM 1381 N N . GLY A 1 185 ? 25.971 6.963 -7.621 1.00 51.81 185 GLY A N 1
ATOM 1382 C CA . GLY A 1 185 ? 26.704 6.713 -8.872 1.00 51.81 185 GLY A CA 1
ATOM 1383 C C . GLY A 1 185 ? 26.193 5.519 -9.696 1.00 51.81 185 GLY A C 1
ATOM 1384 O O . GLY A 1 185 ? 25.192 4.887 -9.367 1.00 51.81 185 GLY A O 1
ATOM 1385 N N . THR A 1 186 ? 26.880 5.200 -10.801 1.00 48.50 186 THR A N 1
ATOM 1386 C CA . THR A 1 186 ? 26.498 4.150 -11.774 1.00 48.50 186 THR A CA 1
ATOM 1387 C C . THR A 1 186 ? 26.763 2.713 -11.304 1.00 48.50 186 THR A C 1
ATOM 1389 O O . THR A 1 186 ? 26.157 1.788 -11.839 1.00 48.50 186 THR A O 1
ATOM 1392 N N . ALA A 1 187 ? 27.610 2.509 -10.289 1.00 54.22 187 ALA A N 1
ATOM 1393 C CA . ALA A 1 187 ? 28.001 1.191 -9.770 1.00 54.22 187 ALA A CA 1
ATOM 1394 C C . ALA A 1 187 ? 27.007 0.567 -8.759 1.00 54.22 187 ALA A C 1
ATOM 1396 O O . ALA A 1 187 ? 27.268 -0.506 -8.222 1.00 54.22 187 ALA A O 1
ATOM 1397 N N . ASP A 1 188 ? 25.881 1.228 -8.478 1.00 72.50 188 ASP A N 1
ATOM 1398 C CA . ASP A 1 188 ? 25.135 1.011 -7.231 1.00 72.50 188 ASP A CA 1
ATOM 1399 C C . ASP A 1 188 ? 23.966 0.013 -7.347 1.00 72.50 188 ASP A C 1
ATOM 1401 O O . ASP A 1 188 ? 23.885 -0.949 -6.592 1.00 72.50 188 ASP A O 1
ATOM 1405 N N . LEU A 1 189 ? 23.068 0.159 -8.331 1.00 90.19 189 LEU A N 1
ATOM 1406 C CA . LEU A 1 189 ? 21.806 -0.606 -8.331 1.00 90.19 189 LEU A CA 1
ATOM 1407 C C . LEU A 1 189 ? 22.000 -2.117 -8.523 1.00 90.19 189 LEU A C 1
ATOM 1409 O O . LEU A 1 189 ? 21.348 -2.910 -7.849 1.00 90.19 189 LEU A O 1
ATOM 1413 N N . ALA A 1 190 ? 22.912 -2.530 -9.408 1.00 92.69 190 ALA A N 1
ATOM 1414 C CA . ALA A 1 190 ? 23.214 -3.947 -9.608 1.00 92.69 190 ALA A CA 1
ATOM 1415 C C . ALA A 1 190 ? 23.923 -4.560 -8.386 1.00 92.69 190 ALA A C 1
ATOM 1417 O O . ALA A 1 190 ? 23.682 -5.722 -8.055 1.00 92.69 190 ALA A O 1
ATOM 1418 N N . ALA A 1 191 ? 24.751 -3.781 -7.680 1.00 92.88 191 ALA A N 1
ATOM 1419 C CA . ALA A 1 191 ? 25.393 -4.214 -6.444 1.00 92.88 191 ALA A CA 1
ATOM 1420 C C . ALA A 1 191 ? 24.371 -4.371 -5.309 1.00 92.88 191 ALA A C 1
ATOM 1422 O O . ALA A 1 191 ? 24.399 -5.385 -4.613 1.00 92.88 191 ALA A O 1
ATOM 1423 N N . ILE A 1 192 ? 23.424 -3.433 -5.177 1.00 94.25 192 ILE A N 1
ATOM 1424 C CA . ILE A 1 192 ? 22.290 -3.547 -4.248 1.00 94.25 192 ILE A CA 1
ATOM 1425 C C . ILE A 1 192 ? 21.464 -4.794 -4.583 1.00 94.25 192 ILE A C 1
ATOM 1427 O O . ILE A 1 192 ? 21.218 -5.614 -3.703 1.00 94.25 192 ILE A O 1
ATOM 1431 N N . ALA A 1 193 ? 21.086 -4.983 -5.851 1.00 95.44 193 ALA A N 1
ATOM 1432 C CA . ALA A 1 193 ? 20.323 -6.151 -6.288 1.00 95.44 193 ALA A CA 1
ATOM 1433 C C . ALA A 1 193 ? 21.057 -7.463 -5.959 1.00 95.44 193 ALA A C 1
ATOM 1435 O O . ALA A 1 193 ? 20.468 -8.367 -5.377 1.00 95.44 193 ALA A O 1
ATOM 1436 N N . THR A 1 194 ? 22.363 -7.533 -6.237 1.00 95.81 194 THR A N 1
ATOM 1437 C CA . THR A 1 194 ? 23.208 -8.691 -5.895 1.00 95.81 194 THR A CA 1
ATOM 1438 C C . THR A 1 194 ? 23.305 -8.908 -4.384 1.00 95.81 194 THR A C 1
ATOM 1440 O O . THR A 1 194 ? 23.326 -10.040 -3.913 1.00 95.81 194 THR A O 1
ATOM 1443 N N . ALA A 1 195 ? 23.373 -7.840 -3.586 1.00 95.06 195 ALA A N 1
ATOM 1444 C CA . ALA A 1 195 ? 23.359 -7.958 -2.132 1.00 95.06 195 ALA A CA 1
ATOM 1445 C C . ALA A 1 195 ? 22.026 -8.540 -1.637 1.00 95.06 195 ALA A C 1
ATOM 1447 O O . ALA A 1 195 ? 22.036 -9.430 -0.792 1.00 95.06 195 ALA A O 1
ATOM 1448 N N . GLN A 1 196 ? 20.902 -8.108 -2.214 1.00 96.75 196 GLN A N 1
ATOM 1449 C CA . GLN A 1 196 ? 19.558 -8.580 -1.868 1.00 96.75 196 GLN A CA 1
ATOM 1450 C C . GLN A 1 196 ? 19.269 -10.033 -2.286 1.00 96.75 196 GLN A C 1
ATOM 1452 O O . GLN A 1 196 ? 18.271 -10.587 -1.833 1.00 96.75 196 GLN A O 1
ATOM 1457 N N . THR A 1 197 ? 20.123 -10.672 -3.097 1.00 96.88 197 THR A N 1
ATOM 1458 C CA . THR A 1 197 ? 20.016 -12.106 -3.439 1.00 96.88 197 THR A CA 1
ATOM 1459 C C . THR A 1 197 ? 20.924 -13.013 -2.606 1.00 96.88 197 THR A C 1
ATOM 1461 O O . THR A 1 197 ? 20.933 -14.231 -2.795 1.00 96.88 197 THR A O 1
ATOM 1464 N N . ARG A 1 198 ? 21.703 -12.468 -1.661 1.00 94.38 198 ARG A N 1
ATOM 1465 C CA . ARG A 1 198 ? 22.573 -13.278 -0.792 1.00 94.38 198 ARG A CA 1
ATOM 1466 C C . ARG A 1 198 ? 21.729 -14.076 0.197 1.00 94.38 198 ARG A C 1
ATOM 1468 O O . ARG A 1 198 ? 21.190 -13.502 1.137 1.00 94.38 198 ARG A O 1
ATOM 1475 N N . ASN A 1 199 ? 21.649 -15.393 0.001 1.00 89.94 199 ASN A N 1
ATOM 1476 C CA . ASN A 1 199 ? 20.834 -16.309 0.815 1.00 89.94 199 ASN A CA 1
ATOM 1477 C C . ASN A 1 199 ? 19.355 -15.889 0.907 1.00 89.94 199 ASN A C 1
ATOM 1479 O O . ASN A 1 199 ? 18.686 -16.163 1.899 1.00 89.94 199 ASN A O 1
ATOM 1483 N N . ALA A 1 200 ? 18.862 -15.192 -0.115 1.00 93.56 200 ALA A N 1
ATOM 1484 C CA . ALA A 1 200 ? 17.519 -14.644 -0.165 1.00 93.56 200 ALA A CA 1
ATOM 1485 C C . ALA A 1 200 ? 17.003 -14.696 -1.605 1.00 93.56 200 ALA A C 1
ATOM 1487 O O . ALA A 1 200 ? 17.773 -14.552 -2.557 1.00 93.56 200 ALA A O 1
ATOM 1488 N N . HIS A 1 201 ? 15.695 -14.882 -1.766 1.00 92.75 201 HIS A N 1
ATOM 1489 C CA . HIS A 1 201 ? 15.061 -15.044 -3.075 1.00 92.75 201 HIS A CA 1
ATOM 1490 C C . HIS A 1 201 ? 13.855 -14.106 -3.211 1.00 92.75 201 HIS A C 1
ATOM 1492 O O . HIS A 1 201 ? 12.713 -14.566 -3.158 1.00 92.75 201 HIS A O 1
ATOM 1498 N N . PRO A 1 202 ? 14.077 -12.782 -3.356 1.00 96.38 202 PRO A N 1
ATOM 1499 C CA . PRO A 1 202 ? 12.987 -11.871 -3.684 1.00 96.38 202 PRO A CA 1
ATOM 1500 C C . PRO A 1 202 ? 12.355 -12.265 -5.023 1.00 96.38 202 PRO A C 1
ATOM 1502 O O . PRO A 1 202 ? 13.030 -12.757 -5.927 1.00 96.38 202 PRO A O 1
ATOM 1505 N N . VAL A 1 203 ? 11.055 -12.019 -5.174 1.00 96.88 203 VAL A N 1
ATOM 1506 C CA . VAL A 1 203 ? 10.326 -12.388 -6.401 1.00 96.88 203 VAL A CA 1
ATOM 1507 C C . VAL A 1 203 ? 10.682 -11.449 -7.559 1.00 96.88 203 VAL A C 1
ATOM 1509 O O . VAL A 1 203 ? 10.806 -11.875 -8.711 1.00 96.88 203 VAL A O 1
ATOM 1512 N N . ALA A 1 204 ? 10.855 -10.162 -7.260 1.00 98.25 204 ALA A N 1
ATOM 1513 C CA . ALA A 1 204 ? 11.237 -9.141 -8.225 1.00 98.25 204 ALA A CA 1
ATOM 1514 C C . ALA A 1 204 ? 11.992 -7.993 -7.549 1.00 98.25 204 ALA A C 1
ATOM 1516 O O . ALA A 1 204 ? 11.812 -7.754 -6.360 1.00 98.25 204 ALA A O 1
ATOM 1517 N N . PHE A 1 205 ? 12.767 -7.240 -8.324 1.00 98.00 205 PHE A N 1
ATOM 1518 C CA . PHE A 1 205 ? 13.272 -5.921 -7.946 1.00 98.00 205 PHE A CA 1
ATOM 1519 C C . PHE A 1 205 ? 12.357 -4.834 -8.503 1.00 98.00 205 PHE A C 1
ATOM 1521 O O . PHE A 1 205 ? 12.091 -4.837 -9.707 1.00 98.00 205 PHE A O 1
ATOM 1528 N N . GLU A 1 206 ? 11.921 -3.885 -7.671 1.00 97.12 206 GLU A N 1
ATOM 1529 C CA . GLU A 1 206 ? 11.335 -2.641 -8.182 1.00 97.12 206 GLU A CA 1
ATOM 1530 C C . GLU A 1 206 ? 12.455 -1.649 -8.500 1.00 97.12 206 GLU A C 1
ATOM 1532 O O . GLU A 1 206 ? 13.269 -1.291 -7.642 1.00 97.12 206 GLU A O 1
ATOM 1537 N N . LEU A 1 207 ? 12.504 -1.238 -9.765 1.00 95.88 207 LEU A N 1
ATOM 1538 C CA . LEU A 1 207 ? 13.498 -0.316 -10.281 1.00 95.88 207 LEU A CA 1
ATOM 1539 C C . LEU A 1 207 ? 13.125 1.129 -9.913 1.00 95.88 207 LEU A C 1
ATOM 1541 O O . LEU A 1 207 ? 11.988 1.544 -10.162 1.00 95.88 207 LEU A O 1
ATOM 1545 N N . PRO A 1 208 ? 14.065 1.919 -9.365 1.00 93.50 208 PRO A N 1
ATOM 1546 C CA . PRO A 1 208 ? 13.853 3.336 -9.110 1.00 93.50 208 PRO A CA 1
ATOM 1547 C C . PRO A 1 208 ? 13.916 4.132 -10.413 1.00 93.50 208 PRO A C 1
ATOM 1549 O O . PRO A 1 208 ? 14.211 3.597 -11.483 1.00 93.50 208 PRO A O 1
ATOM 1552 N N . LYS A 1 209 ? 13.730 5.452 -10.308 1.00 92.12 209 LYS A N 1
ATOM 1553 C CA . LYS A 1 209 ? 14.138 6.358 -11.385 1.00 92.12 209 LYS A CA 1
ATOM 1554 C C . LYS A 1 209 ? 15.639 6.201 -11.657 1.00 92.12 209 LYS A C 1
ATOM 1556 O O . LYS A 1 209 ? 16.451 6.328 -10.740 1.00 92.12 209 LYS A O 1
ATOM 1561 N N . MET A 1 210 ? 15.999 5.918 -12.904 1.00 92.31 210 MET A N 1
ATOM 1562 C CA . MET A 1 210 ? 17.361 5.581 -13.319 1.00 92.31 210 MET A CA 1
ATOM 1563 C C . MET A 1 210 ? 17.630 5.942 -14.786 1.00 92.31 210 MET A C 1
ATOM 1565 O O . MET A 1 210 ? 16.728 6.284 -15.550 1.00 92.31 210 MET A O 1
ATOM 1569 N N . THR A 1 211 ? 18.894 5.860 -15.196 1.00 92.00 211 THR A N 1
ATOM 1570 C CA . THR A 1 211 ? 19.298 6.024 -16.600 1.00 92.00 211 THR A CA 1
ATOM 1571 C C . THR A 1 211 ? 19.237 4.693 -17.350 1.00 92.00 211 THR A C 1
ATOM 1573 O O . THR A 1 211 ? 19.469 3.633 -16.769 1.00 92.00 211 THR A O 1
ATOM 1576 N N . ALA A 1 212 ? 19.006 4.741 -18.665 1.00 92.56 212 ALA A N 1
ATOM 1577 C CA . ALA A 1 212 ? 19.013 3.560 -19.535 1.00 92.56 212 ALA A CA 1
ATOM 1578 C C . ALA A 1 212 ? 20.295 2.714 -19.417 1.00 92.56 212 ALA A C 1
ATOM 1580 O O . ALA A 1 212 ? 20.247 1.486 -19.438 1.00 92.56 212 ALA A O 1
ATOM 1581 N N . ALA A 1 213 ? 21.444 3.369 -19.222 1.00 91.62 213 ALA A N 1
ATOM 1582 C CA . ALA A 1 213 ? 22.748 2.717 -19.120 1.00 91.62 213 ALA A CA 1
ATOM 1583 C C . ALA A 1 213 ? 22.872 1.758 -17.919 1.00 91.62 213 ALA A C 1
ATOM 1585 O O . ALA A 1 213 ? 23.738 0.887 -17.923 1.00 91.62 213 ALA A O 1
ATOM 1586 N N . GLN A 1 214 ? 22.017 1.889 -16.898 1.00 91.25 214 GLN A N 1
ATOM 1587 C CA . GLN A 1 214 ? 22.040 1.029 -15.708 1.00 91.25 214 GLN A CA 1
ATOM 1588 C C . GLN A 1 214 ? 21.252 -0.281 -15.895 1.00 91.25 214 GLN A C 1
ATOM 1590 O O . GLN A 1 214 ? 21.476 -1.235 -15.148 1.00 91.25 214 GLN A O 1
ATOM 1595 N N . LEU A 1 215 ? 20.354 -0.363 -16.887 1.00 94.31 215 LEU A N 1
ATOM 1596 C CA . LEU A 1 215 ? 19.471 -1.519 -17.086 1.00 94.31 215 LEU A CA 1
ATOM 1597 C C . LEU A 1 215 ? 20.222 -2.820 -17.429 1.00 94.31 215 LEU A C 1
ATOM 1599 O O . LEU A 1 215 ? 19.923 -3.833 -16.795 1.00 94.31 215 LEU A O 1
ATOM 1603 N N . PRO A 1 216 ? 21.222 -2.842 -18.337 1.00 95.94 216 PRO A N 1
ATOM 1604 C CA . PRO A 1 216 ? 21.896 -4.090 -18.707 1.00 95.94 216 PRO A CA 1
ATOM 1605 C C . PRO A 1 216 ? 22.532 -4.828 -17.520 1.00 95.94 216 PRO A C 1
ATOM 1607 O O . PRO A 1 216 ? 22.448 -6.054 -17.436 1.00 95.94 216 PRO A O 1
ATOM 1610 N N . ALA A 1 217 ? 23.115 -4.094 -16.566 1.00 94.44 217 ALA A N 1
ATOM 1611 C CA . ALA A 1 217 ? 23.709 -4.683 -15.366 1.00 94.44 217 ALA A CA 1
ATOM 1612 C C . ALA A 1 217 ? 22.647 -5.313 -14.446 1.00 94.44 217 ALA A C 1
ATOM 1614 O O . ALA A 1 217 ? 22.848 -6.407 -13.925 1.00 94.44 217 ALA A O 1
ATOM 1615 N N . LEU A 1 218 ? 21.487 -4.667 -14.291 1.00 95.44 218 LEU A N 1
ATOM 1616 C CA . LEU A 1 218 ? 20.359 -5.210 -13.526 1.00 95.44 218 LEU A CA 1
ATOM 1617 C C . LEU A 1 218 ? 19.753 -6.450 -14.192 1.00 95.44 218 LEU A C 1
ATOM 1619 O O . LEU A 1 218 ? 19.416 -7.412 -13.505 1.00 95.44 218 LEU A O 1
ATOM 1623 N N . VAL A 1 219 ? 19.668 -6.466 -15.524 1.00 97.56 219 VAL A N 1
ATOM 1624 C CA . VAL A 1 219 ? 19.212 -7.632 -16.297 1.00 97.56 219 VAL A CA 1
ATOM 1625 C C . VAL A 1 219 ? 20.164 -8.815 -16.123 1.00 97.56 219 VAL A C 1
ATOM 1627 O O . VAL A 1 219 ? 19.708 -9.954 -16.016 1.00 97.56 219 VAL A O 1
ATOM 1630 N N . ALA A 1 220 ? 21.476 -8.573 -16.047 1.00 97.06 220 ALA A N 1
ATOM 1631 C CA . ALA A 1 220 ? 22.449 -9.625 -15.764 1.00 97.06 220 ALA A CA 1
ATOM 1632 C C . ALA A 1 220 ? 22.223 -10.254 -14.376 1.00 97.06 220 ALA A C 1
ATOM 1634 O O . ALA A 1 220 ? 22.156 -11.478 -14.272 1.00 97.06 220 ALA A O 1
ATOM 1635 N N . VAL A 1 221 ? 22.017 -9.435 -13.334 1.00 96.31 221 VAL A N 1
ATOM 1636 C CA . VAL A 1 221 ? 21.692 -9.916 -11.974 1.00 96.31 221 VAL A CA 1
ATOM 1637 C C . VAL A 1 221 ? 20.355 -10.665 -11.960 1.00 96.31 221 VAL A C 1
ATOM 1639 O O . VAL A 1 221 ? 20.265 -11.762 -11.413 1.00 96.31 221 VAL A O 1
ATOM 1642 N N . SER A 1 222 ? 19.331 -10.113 -12.617 1.00 97.25 222 SER A N 1
ATOM 1643 C CA . SER A 1 222 ? 18.005 -10.725 -12.765 1.00 97.25 222 SER A CA 1
ATOM 1644 C C . SER A 1 222 ? 18.091 -12.139 -13.346 1.00 97.25 222 SER A C 1
ATOM 1646 O O . SER A 1 222 ? 17.552 -13.077 -12.758 1.00 97.25 222 SER A O 1
ATOM 1648 N N . LYS A 1 223 ? 18.828 -12.315 -14.449 1.00 97.19 223 LYS A N 1
ATOM 1649 C CA . LYS A 1 223 ? 19.027 -13.623 -15.090 1.00 97.19 223 LYS A CA 1
ATOM 1650 C C . LYS A 1 223 ? 19.854 -14.574 -14.228 1.00 97.19 223 LYS A C 1
ATOM 1652 O O . LYS A 1 223 ? 19.481 -15.735 -14.100 1.00 97.19 223 LYS A O 1
ATOM 1657 N N . ALA A 1 224 ? 20.945 -14.093 -13.630 1.00 97.12 224 ALA A N 1
ATOM 1658 C CA . ALA A 1 224 ? 21.840 -14.918 -12.818 1.00 97.12 224 ALA A CA 1
ATOM 1659 C C . ALA A 1 224 ? 21.155 -15.491 -11.567 1.00 97.12 224 ALA A C 1
ATOM 1661 O O . ALA A 1 224 ? 21.470 -16.603 -11.1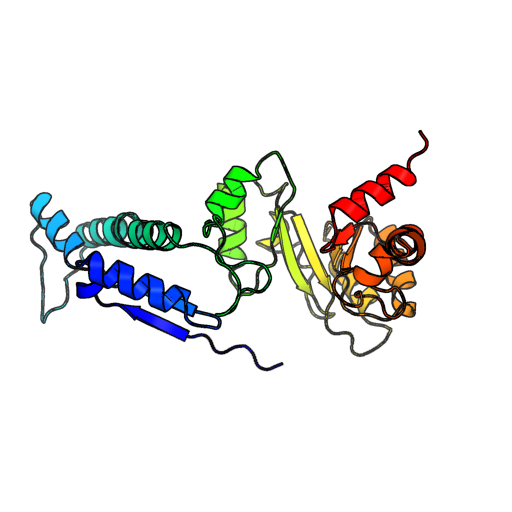52 1.00 97.12 224 ALA A O 1
ATOM 1662 N N . HIS A 1 225 ? 20.209 -14.750 -10.984 1.00 96.38 225 HIS A N 1
ATOM 1663 C CA . HIS A 1 225 ? 19.527 -15.134 -9.747 1.00 96.38 225 HIS A CA 1
ATOM 1664 C C . HIS A 1 225 ? 18.057 -15.535 -9.935 1.00 96.38 225 HIS A C 1
ATOM 1666 O O . HIS A 1 225 ? 17.387 -15.829 -8.948 1.00 96.38 225 HIS A O 1
ATOM 1672 N N . ASN A 1 226 ? 17.556 -15.560 -11.175 1.00 96.31 226 ASN A N 1
ATOM 1673 C CA . ASN A 1 226 ? 16.154 -15.835 -11.504 1.00 96.31 226 ASN A CA 1
ATOM 1674 C C . ASN A 1 226 ? 15.157 -14.929 -10.741 1.00 96.31 226 ASN A C 1
ATOM 1676 O O . ASN A 1 226 ? 14.148 -15.390 -10.212 1.00 96.31 226 ASN A O 1
ATOM 1680 N N . VAL A 1 227 ? 15.455 -13.627 -10.684 1.00 97.69 227 VAL A N 1
ATOM 1681 C CA . VAL A 1 227 ? 14.618 -12.597 -10.038 1.00 97.69 227 VAL A CA 1
ATOM 1682 C C . VAL A 1 227 ? 14.056 -11.667 -11.106 1.00 97.69 227 VAL A C 1
ATOM 1684 O O . VAL A 1 227 ? 14.784 -11.252 -12.005 1.00 97.69 227 VAL A O 1
ATOM 1687 N N . ARG A 1 228 ? 12.771 -11.312 -11.038 1.00 98.38 228 ARG A N 1
ATOM 1688 C CA . ARG A 1 228 ? 12.120 -10.455 -12.049 1.00 98.38 228 ARG A CA 1
ATOM 1689 C C . ARG A 1 228 ? 12.499 -8.978 -11.889 1.00 98.38 228 ARG A C 1
ATOM 1691 O O . ARG A 1 228 ? 12.954 -8.554 -10.832 1.00 98.38 228 ARG A O 1
ATOM 1698 N N . LEU A 1 229 ? 12.263 -8.177 -12.927 1.00 98.50 229 LEU A N 1
ATOM 1699 C CA . LEU A 1 229 ? 12.423 -6.719 -12.889 1.00 98.50 229 LEU A CA 1
ATOM 1700 C C . LEU A 1 229 ? 11.064 -6.049 -13.077 1.00 98.50 229 LEU A C 1
ATOM 1702 O O . LEU A 1 229 ? 10.374 -6.321 -14.065 1.00 98.50 229 LEU A O 1
ATOM 1706 N N . MET A 1 230 ? 10.711 -5.180 -12.133 1.00 98.25 230 MET A N 1
ATOM 1707 C CA . MET A 1 230 ? 9.516 -4.349 -12.144 1.00 98.25 230 MET A CA 1
ATOM 1708 C C . MET A 1 230 ? 9.884 -2.886 -12.367 1.00 98.25 230 MET A C 1
ATOM 1710 O O . MET A 1 230 ? 10.750 -2.357 -11.679 1.00 98.25 230 MET A O 1
ATOM 1714 N N . VAL A 1 231 ? 9.198 -2.217 -13.291 1.00 97.69 231 VAL A N 1
ATOM 1715 C CA . VAL A 1 231 ? 9.391 -0.785 -13.554 1.00 97.69 231 VAL A CA 1
ATOM 1716 C C . VAL A 1 231 ? 8.055 -0.052 -13.599 1.00 97.69 231 VAL A C 1
ATOM 1718 O O . VAL A 1 231 ? 7.036 -0.623 -13.987 1.00 97.69 231 VAL A O 1
ATOM 1721 N N . ASN A 1 232 ? 8.074 1.227 -13.243 1.00 97.56 232 ASN A N 1
ATOM 1722 C CA . ASN A 1 232 ? 6.946 2.132 -13.420 1.00 97.56 232 ASN A CA 1
ATOM 1723 C C . ASN A 1 232 ? 7.046 2.833 -14.788 1.00 97.56 232 ASN A C 1
ATOM 1725 O O . ASN A 1 232 ? 8.076 3.444 -15.091 1.00 97.56 232 ASN A O 1
ATOM 1729 N N . SER A 1 233 ? 5.979 2.782 -15.590 1.00 97.12 233 SER A N 1
ATOM 1730 C CA . SER A 1 233 ? 5.787 3.646 -16.770 1.00 97.12 233 SER A CA 1
ATOM 1731 C C . SER A 1 233 ? 4.940 4.887 -16.463 1.00 97.12 233 SER A C 1
ATOM 1733 O O . SER A 1 233 ? 4.597 5.632 -17.370 1.00 97.12 233 SER A O 1
ATOM 1735 N N . LEU A 1 234 ? 4.645 5.141 -15.187 1.00 94.81 234 LEU A N 1
ATOM 1736 C CA . LEU A 1 234 ? 3.897 6.310 -14.718 1.00 94.81 234 LEU A CA 1
ATOM 1737 C C . LEU A 1 234 ? 4.592 7.626 -15.106 1.00 94.81 234 LEU A C 1
ATOM 1739 O O . LEU A 1 234 ? 5.825 7.703 -15.110 1.00 94.81 234 LEU A O 1
ATOM 1743 N N . TRP A 1 235 ? 3.800 8.670 -15.361 1.00 92.44 235 TRP A N 1
ATOM 1744 C CA . TRP A 1 235 ? 4.271 10.022 -15.704 1.00 92.44 235 TRP A CA 1
ATOM 1745 C C . TRP A 1 235 ? 5.247 10.024 -16.898 1.00 92.44 235 TRP A C 1
ATOM 1747 O O . TRP A 1 235 ? 4.846 9.657 -17.999 1.00 92.44 235 TRP A O 1
ATOM 1757 N N . GLU A 1 236 ? 6.508 10.430 -16.711 1.00 93.56 236 GLU A N 1
ATOM 1758 C CA . GLU A 1 236 ? 7.576 10.394 -17.722 1.00 93.56 236 GLU A CA 1
ATOM 1759 C C . GLU A 1 236 ? 8.303 9.036 -17.847 1.00 93.56 236 GLU A C 1
ATOM 1761 O O . GLU A 1 236 ? 9.211 8.888 -18.670 1.00 93.56 236 GLU A O 1
ATOM 1766 N N . GLY A 1 237 ? 7.917 8.047 -17.037 1.00 94.94 237 GLY A N 1
ATOM 1767 C CA . GLY A 1 237 ? 8.583 6.753 -16.920 1.00 94.94 237 GLY A CA 1
ATOM 1768 C C . GLY A 1 237 ? 9.810 6.786 -16.002 1.00 94.94 237 GLY A C 1
ATOM 1769 O O . GLY A 1 237 ? 10.416 7.825 -15.741 1.00 94.94 237 GLY A O 1
ATOM 1770 N N . PHE A 1 238 ? 10.186 5.625 -15.460 1.00 95.12 238 PHE A N 1
ATOM 1771 C CA . PHE A 1 238 ? 11.297 5.543 -14.498 1.00 95.12 238 PHE A CA 1
ATOM 1772 C C . PHE A 1 238 ? 12.663 5.294 -15.148 1.00 95.12 238 PHE A C 1
ATOM 1774 O O . PHE A 1 238 ? 13.686 5.432 -14.481 1.00 95.12 238 PHE A O 1
ATOM 1781 N N . ILE A 1 239 ? 12.719 4.977 -16.442 1.00 95.44 239 ILE A N 1
ATOM 1782 C CA . ILE A 1 239 ? 13.983 4.863 -17.178 1.00 95.44 239 ILE A CA 1
ATOM 1783 C C . ILE A 1 239 ? 14.094 6.049 -18.130 1.00 95.44 239 ILE A C 1
ATOM 1785 O O . ILE A 1 239 ? 13.312 6.185 -19.071 1.00 95.44 239 ILE A O 1
ATOM 1789 N N . ALA A 1 240 ? 15.080 6.913 -17.885 1.00 94.00 240 ALA A N 1
ATOM 1790 C CA . ALA A 1 240 ? 15.278 8.123 -18.672 1.00 94.00 240 ALA A CA 1
ATOM 1791 C C . ALA A 1 240 ? 15.378 7.803 -20.176 1.00 94.00 240 ALA A C 1
ATOM 1793 O O . ALA A 1 240 ? 16.199 6.983 -20.595 1.00 94.00 240 ALA A O 1
ATOM 1794 N N . GLY A 1 241 ? 14.538 8.464 -20.979 1.00 94.75 241 GLY A N 1
ATOM 1795 C CA . GLY A 1 241 ? 14.480 8.294 -22.435 1.00 94.75 241 GLY A CA 1
ATOM 1796 C C . GLY A 1 241 ? 13.628 7.121 -22.938 1.00 94.75 241 GLY A C 1
ATOM 1797 O O . GLY A 1 241 ? 13.660 6.847 -24.137 1.00 94.75 241 GLY A O 1
ATOM 1798 N N . TYR A 1 242 ? 12.895 6.417 -22.065 1.00 96.19 242 TYR A N 1
ATOM 1799 C CA . TYR A 1 242 ? 11.989 5.325 -22.469 1.00 96.19 242 TYR A CA 1
ATOM 1800 C C . TYR A 1 242 ? 10.550 5.813 -22.639 1.00 96.19 242 TYR A C 1
ATOM 1802 O O . TYR A 1 242 ? 9.791 5.168 -23.353 1.00 96.19 242 TYR A O 1
ATOM 1810 N N . GLY A 1 243 ? 10.210 6.962 -22.050 1.00 96.38 243 GLY A N 1
ATOM 1811 C CA . GLY A 1 243 ? 8.856 7.505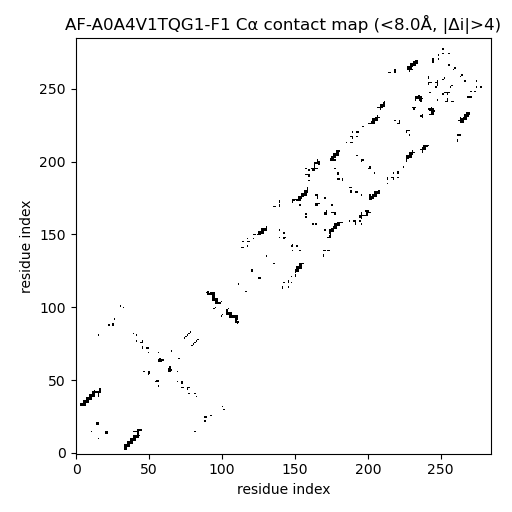 -22.042 1.00 96.38 243 GLY A CA 1
ATOM 1812 C C . GLY A 1 243 ? 7.976 6.861 -20.972 1.00 96.38 243 GLY A C 1
ATOM 1813 O O . GLY A 1 243 ? 8.326 5.832 -20.384 1.00 96.38 243 GLY A O 1
ATOM 1814 N N . GLY A 1 244 ? 6.832 7.491 -20.723 1.00 96.88 244 GLY A N 1
ATOM 1815 C CA . GLY A 1 244 ? 5.826 6.997 -19.785 1.00 96.88 244 GLY A CA 1
ATOM 1816 C C . GLY A 1 244 ? 4.486 6.697 -20.452 1.00 96.88 244 GLY A C 1
ATOM 1817 O O . GLY A 1 244 ? 4.402 6.531 -21.669 1.00 96.88 244 GLY A O 1
ATOM 1818 N N . ASP A 1 245 ? 3.417 6.627 -19.664 1.00 96.31 245 ASP A N 1
ATOM 1819 C CA . ASP A 1 245 ? 2.101 6.160 -20.116 1.00 96.31 245 ASP A CA 1
ATOM 1820 C C . ASP A 1 245 ? 1.516 7.026 -21.246 1.00 96.31 245 ASP A C 1
ATOM 1822 O O . ASP A 1 245 ? 0.907 6.505 -22.182 1.00 96.31 245 ASP A O 1
ATOM 1826 N N . ALA A 1 246 ? 1.776 8.338 -21.236 1.00 95.94 246 ALA A N 1
ATOM 1827 C CA . ALA A 1 246 ? 1.364 9.244 -22.312 1.00 95.94 246 ALA A CA 1
ATOM 1828 C C . ALA A 1 246 ? 2.125 9.010 -23.636 1.00 95.94 246 ALA A C 1
ATOM 1830 O O . ALA A 1 246 ? 1.604 9.289 -24.721 1.00 95.94 246 ALA A O 1
ATOM 1831 N N . ASP A 1 247 ? 3.370 8.532 -23.577 1.00 97.62 247 ASP A N 1
ATOM 1832 C CA . ASP A 1 247 ? 4.130 8.108 -24.757 1.00 97.62 247 ASP A CA 1
ATOM 1833 C C . ASP A 1 247 ? 3.659 6.726 -25.225 1.00 97.62 247 ASP A C 1
ATOM 1835 O O . ASP A 1 247 ? 3.424 6.531 -26.417 1.00 97.62 247 ASP A O 1
ATOM 1839 N N . ALA A 1 248 ? 3.424 5.802 -24.289 1.00 97.12 248 ALA A N 1
ATOM 1840 C CA . ALA A 1 248 ? 2.946 4.453 -24.578 1.00 97.12 248 ALA A CA 1
ATOM 1841 C C . ALA A 1 248 ? 1.553 4.453 -25.224 1.00 97.12 248 ALA A C 1
ATOM 1843 O O . ALA A 1 248 ? 1.274 3.639 -26.100 1.00 97.12 248 ALA A O 1
ATOM 1844 N N . GLY A 1 249 ? 0.690 5.404 -24.853 1.00 95.75 249 GLY A N 1
ATOM 1845 C CA . GLY A 1 249 ? -0.604 5.602 -25.506 1.00 95.75 249 GLY A CA 1
ATOM 1846 C C . GLY A 1 249 ? -0.500 6.010 -26.982 1.00 95.75 249 GLY A C 1
ATOM 1847 O O . GLY A 1 249 ? -1.424 5.744 -27.748 1.00 95.75 249 GLY A O 1
ATOM 1848 N N . ARG A 1 250 ? 0.615 6.630 -27.397 1.00 96.38 250 ARG A N 1
ATOM 1849 C CA . ARG A 1 250 ? 0.884 7.016 -28.794 1.00 96.38 250 ARG A CA 1
ATOM 1850 C C . ARG A 1 250 ? 1.634 5.930 -29.560 1.00 96.38 250 ARG A C 1
ATOM 1852 O O . ARG A 1 250 ? 1.322 5.686 -30.721 1.00 96.38 250 ARG A O 1
ATOM 1859 N N . ASP A 1 251 ? 2.624 5.310 -28.926 1.00 97.19 251 ASP A N 1
ATOM 1860 C CA . ASP A 1 251 ? 3.464 4.271 -29.518 1.00 97.19 251 ASP A CA 1
ATOM 1861 C C . ASP A 1 251 ? 3.861 3.234 -28.447 1.00 97.19 251 ASP A C 1
ATOM 1863 O O . ASP A 1 251 ? 4.908 3.361 -27.798 1.00 97.19 251 ASP A O 1
ATOM 1867 N N . PRO A 1 252 ? 3.017 2.211 -28.211 1.00 97.44 252 PRO A N 1
ATOM 1868 C CA . PRO A 1 252 ? 3.225 1.265 -27.118 1.00 97.44 252 PRO A CA 1
ATOM 1869 C C . PRO A 1 252 ? 4.458 0.379 -27.325 1.00 97.44 252 PRO A C 1
ATOM 1871 O O . PRO A 1 252 ? 5.067 -0.059 -26.347 1.00 97.44 252 PRO A O 1
ATOM 1874 N N . ASP A 1 253 ? 4.874 0.141 -28.573 1.00 97.38 253 ASP A N 1
ATOM 1875 C CA . ASP A 1 253 ? 6.069 -0.652 -28.864 1.00 97.38 253 ASP A CA 1
ATOM 1876 C C . ASP A 1 253 ? 7.354 0.093 -28.475 1.00 97.38 253 ASP A C 1
ATOM 1878 O O . ASP A 1 253 ? 8.269 -0.512 -27.907 1.00 97.38 253 ASP A O 1
ATOM 1882 N N . LYS A 1 254 ? 7.403 1.419 -28.675 1.00 97.19 254 LYS A N 1
ATOM 1883 C CA . LYS A 1 254 ? 8.545 2.249 -28.252 1.00 97.19 254 LYS A CA 1
ATOM 1884 C C . LYS A 1 254 ? 8.741 2.320 -26.739 1.00 97.19 254 LYS A C 1
ATOM 1886 O O . LYS A 1 254 ? 9.876 2.529 -26.310 1.00 97.19 254 LYS A O 1
ATOM 1891 N N . VAL A 1 255 ? 7.677 2.131 -25.954 1.00 97.88 255 VAL A N 1
ATOM 1892 C CA . VAL A 1 255 ? 7.723 2.186 -24.483 1.00 97.88 255 VAL A CA 1
ATOM 1893 C C . VAL A 1 255 ? 7.649 0.783 -23.882 1.00 97.88 255 VAL A C 1
ATOM 1895 O O . VAL A 1 255 ? 8.669 0.218 -23.488 1.00 97.88 255 VAL A O 1
ATOM 1898 N N . TRP A 1 256 ? 6.461 0.175 -23.834 1.00 98.12 256 TRP A N 1
ATOM 1899 C CA . TRP A 1 256 ? 6.251 -1.132 -23.207 1.00 98.12 256 TRP A CA 1
ATOM 1900 C C . TRP A 1 256 ? 6.944 -2.265 -23.967 1.00 98.12 256 TRP A C 1
ATOM 1902 O O . TRP A 1 256 ? 7.555 -3.133 -23.343 1.00 98.12 256 TRP A O 1
ATOM 1912 N N . GLY A 1 257 ? 6.900 -2.248 -25.304 1.00 96.94 257 GLY A N 1
ATOM 1913 C CA . GLY A 1 257 ? 7.608 -3.225 -26.139 1.00 96.94 257 GLY A CA 1
ATOM 1914 C C . GLY A 1 257 ? 9.117 -3.187 -25.927 1.00 96.94 257 GLY A C 1
ATOM 1915 O O . GLY A 1 257 ? 9.751 -4.225 -25.727 1.00 96.94 257 GLY A O 1
ATOM 1916 N N . ARG A 1 258 ? 9.684 -1.980 -25.901 1.00 97.25 258 ARG A N 1
ATOM 1917 C CA . ARG A 1 258 ? 11.094 -1.746 -25.596 1.00 97.25 258 ARG A CA 1
ATOM 1918 C C . ARG A 1 258 ? 11.471 -2.243 -24.201 1.00 97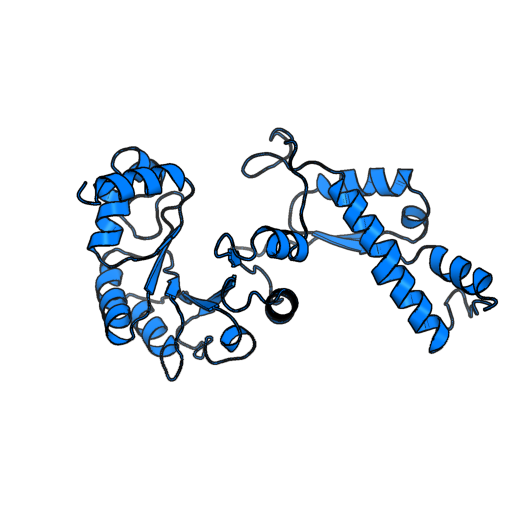.25 258 ARG A C 1
ATOM 1920 O O . ARG A 1 258 ? 12.415 -3.019 -24.096 1.00 97.25 258 ARG A O 1
ATOM 1927 N N . LEU A 1 259 ? 10.727 -1.860 -23.159 1.00 97.62 259 LEU A N 1
ATOM 1928 C CA . LEU A 1 259 ? 10.959 -2.333 -21.786 1.00 97.62 259 LEU A CA 1
ATOM 1929 C C . LEU A 1 259 ? 11.002 -3.867 -21.721 1.00 97.62 259 LEU A C 1
ATOM 1931 O O . LEU A 1 259 ? 11.935 -4.435 -21.152 1.00 97.62 259 LEU A O 1
ATOM 1935 N N . TYR A 1 260 ? 10.031 -4.531 -22.353 1.00 96.19 260 TYR A N 1
ATOM 1936 C CA . TYR A 1 260 ? 9.963 -5.990 -22.407 1.00 96.19 260 TYR A CA 1
ATOM 1937 C C . TYR A 1 260 ? 11.169 -6.615 -23.121 1.00 96.19 260 TYR A C 1
ATOM 1939 O O . TYR A 1 260 ? 11.835 -7.489 -22.563 1.00 96.19 260 TYR A O 1
ATOM 1947 N N . ARG A 1 261 ? 11.495 -6.143 -24.334 1.00 96.19 261 ARG A N 1
ATOM 1948 C CA . ARG A 1 261 ? 12.644 -6.645 -25.114 1.00 96.19 261 ARG A CA 1
ATOM 1949 C C . ARG A 1 261 ? 13.968 -6.476 -24.378 1.00 96.19 261 ARG A C 1
ATOM 1951 O O . ARG A 1 261 ? 14.869 -7.296 -24.537 1.00 96.19 261 ARG A O 1
ATOM 1958 N N . GLU A 1 262 ? 14.077 -5.436 -23.564 1.00 97.06 262 GLU A N 1
ATOM 1959 C CA . GLU A 1 262 ? 15.277 -5.135 -22.795 1.00 97.06 262 GLU A CA 1
ATOM 1960 C C . GLU A 1 262 ? 15.313 -5.803 -21.409 1.00 97.06 262 GLU A C 1
ATOM 1962 O O . GLU A 1 262 ? 16.225 -5.549 -20.628 1.00 97.06 262 GLU A O 1
ATOM 1967 N N . GLY A 1 263 ? 14.386 -6.720 -21.114 1.00 96.19 263 GLY A N 1
ATOM 1968 C CA . GLY A 1 263 ? 14.467 -7.624 -19.961 1.00 96.19 263 GLY A CA 1
ATOM 1969 C C . GLY A 1 263 ? 13.604 -7.244 -18.758 1.00 96.19 263 GLY A C 1
ATOM 1970 O O . GLY A 1 263 ? 13.646 -7.944 -17.743 1.00 96.19 263 GLY A O 1
ATOM 1971 N N . VAL A 1 264 ? 12.791 -6.189 -18.850 1.00 97.75 264 VAL A N 1
ATOM 1972 C CA . VAL A 1 264 ? 11.749 -5.912 -17.851 1.00 97.75 264 VAL A CA 1
ATOM 1973 C C . VAL A 1 264 ? 10.604 -6.908 -18.021 1.00 97.75 264 VAL A C 1
ATOM 1975 O O . VAL A 1 264 ? 10.177 -7.207 -19.132 1.00 97.75 264 VAL A O 1
ATOM 1978 N N . SER A 1 265 ? 10.081 -7.429 -16.911 1.00 96.19 265 SER A N 1
ATOM 1979 C CA . SER A 1 265 ? 9.052 -8.480 -16.932 1.00 96.19 265 SER A CA 1
ATOM 1980 C C . SER A 1 265 ? 7.817 -8.171 -16.087 1.00 96.19 265 SER A C 1
ATOM 1982 O O . SER A 1 265 ? 6.884 -8.979 -16.051 1.00 96.19 265 SER A O 1
ATOM 1984 N N . ILE A 1 266 ? 7.795 -7.024 -15.406 1.00 97.88 266 ILE A N 1
ATOM 1985 C CA . ILE A 1 266 ? 6.635 -6.471 -14.705 1.00 97.88 266 ILE A CA 1
ATOM 1986 C C . ILE A 1 266 ? 6.607 -4.961 -14.988 1.00 97.88 266 ILE A C 1
ATOM 1988 O O . ILE A 1 266 ? 7.611 -4.275 -14.804 1.00 97.88 266 ILE A O 1
ATOM 1992 N N . ILE A 1 267 ? 5.472 -4.437 -15.448 1.00 97.94 267 ILE A N 1
ATOM 1993 C CA . ILE A 1 267 ? 5.288 -3.009 -15.746 1.00 97.94 267 ILE A CA 1
ATOM 1994 C C . ILE A 1 267 ? 4.096 -2.510 -14.927 1.00 97.94 267 ILE A C 1
ATOM 1996 O O . ILE A 1 267 ? 3.012 -3.083 -15.018 1.00 97.94 267 ILE A O 1
ATOM 2000 N N . GLN A 1 268 ? 4.303 -1.464 -14.128 1.00 98.00 268 GLN A N 1
ATOM 2001 C CA . GLN A 1 268 ? 3.245 -0.732 -13.428 1.00 98.00 268 GLN A CA 1
ATOM 2002 C C . GLN A 1 268 ? 2.877 0.520 -14.234 1.00 98.00 268 GLN A C 1
ATOM 2004 O O . GLN A 1 268 ? 3.762 1.304 -14.573 1.00 98.00 268 GLN A O 1
ATOM 2009 N N . THR A 1 269 ? 1.591 0.677 -14.551 1.00 97.44 269 THR A N 1
ATOM 2010 C CA . THR A 1 269 ? 1.049 1.682 -15.483 1.00 97.44 269 THR A CA 1
ATOM 2011 C C . THR A 1 269 ? -0.330 2.160 -15.019 1.00 97.44 269 THR A C 1
ATOM 2013 O O . THR A 1 269 ? -1.086 1.360 -14.462 1.00 97.44 269 THR A O 1
ATOM 2016 N N . ASP A 1 270 ? -0.673 3.419 -15.303 1.00 95.69 270 ASP A N 1
ATOM 2017 C CA . ASP A 1 270 ? -2.027 3.979 -15.159 1.00 95.69 270 ASP A CA 1
ATOM 2018 C C . ASP A 1 270 ? -2.935 3.639 -16.359 1.00 95.69 270 ASP A C 1
ATOM 2020 O O . ASP A 1 270 ? -4.121 3.966 -16.364 1.00 95.69 270 ASP A O 1
ATOM 2024 N N . ALA A 1 271 ? -2.410 2.950 -17.382 1.00 96.19 271 ALA A N 1
ATOM 2025 C CA . ALA A 1 271 ? -3.146 2.530 -18.576 1.00 96.19 271 ALA A CA 1
ATOM 2026 C C . ALA A 1 271 ? -3.195 0.991 -18.749 1.00 96.19 271 ALA A C 1
ATOM 2028 O O . ALA A 1 271 ? -2.830 0.472 -19.817 1.00 96.19 271 ALA A O 1
ATOM 2029 N N . PRO A 1 272 ? -3.650 0.220 -17.738 1.00 96.00 272 PRO A N 1
ATOM 2030 C CA . PRO A 1 272 ? -3.564 -1.240 -17.752 1.00 96.00 272 PRO A CA 1
ATOM 2031 C C . PRO A 1 272 ? -4.342 -1.887 -18.907 1.00 96.00 272 PRO A C 1
ATOM 2033 O O . PRO A 1 272 ? -3.850 -2.840 -19.513 1.00 96.00 272 PRO A O 1
ATOM 2036 N N . GLU A 1 273 ? -5.513 -1.370 -19.293 1.00 96.88 273 GLU A N 1
ATOM 2037 C CA . GLU A 1 273 ? -6.283 -1.919 -20.417 1.00 96.88 273 GLU A CA 1
ATOM 2038 C C . GLU A 1 273 ? -5.567 -1.717 -21.756 1.00 96.88 273 GLU A C 1
ATOM 2040 O O . GLU A 1 273 ? -5.649 -2.571 -22.642 1.00 96.88 273 GLU A O 1
ATOM 2045 N N . ALA A 1 274 ? -4.865 -0.594 -21.924 1.00 96.81 274 ALA A N 1
ATOM 2046 C CA . ALA A 1 274 ? -4.080 -0.333 -23.125 1.00 96.81 274 ALA A CA 1
ATOM 2047 C C . ALA A 1 274 ? -2.864 -1.265 -23.202 1.00 96.81 274 ALA A C 1
ATOM 2049 O O . ALA A 1 274 ? -2.621 -1.846 -24.262 1.00 96.81 274 ALA A O 1
ATOM 2050 N N . LEU A 1 275 ? -2.172 -1.493 -22.080 1.00 97.06 275 LEU A N 1
ATOM 2051 C CA . LEU A 1 275 ? -1.077 -2.462 -22.001 1.00 97.06 275 LEU A CA 1
ATOM 2052 C C . LEU A 1 275 ? -1.557 -3.889 -22.306 1.00 97.06 275 LEU A C 1
ATOM 2054 O O . LEU A 1 275 ? -0.898 -4.611 -23.053 1.00 97.06 275 LEU A O 1
ATOM 2058 N N . LEU A 1 276 ? -2.724 -4.294 -21.793 1.00 95.56 276 LEU A N 1
ATOM 2059 C CA . LEU A 1 276 ? -3.308 -5.606 -22.091 1.00 95.56 276 LEU A CA 1
ATOM 2060 C C . LEU A 1 276 ? -3.657 -5.767 -23.577 1.00 95.56 276 LEU A C 1
ATOM 2062 O O . LEU A 1 276 ? -3.344 -6.807 -24.159 1.00 95.56 276 LEU A O 1
ATOM 2066 N N . ARG A 1 277 ? -4.251 -4.743 -24.210 1.00 96.00 277 ARG A N 1
ATOM 2067 C CA . ARG A 1 277 ? -4.521 -4.749 -25.661 1.00 96.00 277 ARG A CA 1
ATOM 2068 C C . ARG A 1 277 ? -3.235 -4.862 -26.473 1.00 96.00 277 ARG A C 1
ATOM 2070 O O . ARG A 1 277 ? -3.182 -5.637 -27.424 1.00 96.00 277 ARG A O 1
ATOM 2077 N N . TYR A 1 278 ? -2.204 -4.116 -26.086 1.00 95.75 278 TYR A N 1
ATOM 2078 C CA . TYR A 1 278 ? -0.903 -4.184 -26.736 1.00 95.75 278 TYR A CA 1
ATOM 2079 C C . TYR A 1 278 ? -0.274 -5.576 -26.591 1.00 95.75 278 TYR A C 1
ATOM 2081 O O . TYR A 1 278 ? 0.105 -6.170 -27.596 1.00 95.75 278 TYR A O 1
ATOM 2089 N N . ARG A 1 279 ? -0.256 -6.157 -25.384 1.00 94.06 279 ARG A N 1
ATOM 2090 C CA . ARG A 1 279 ? 0.246 -7.524 -25.160 1.00 94.06 279 ARG A CA 1
ATOM 2091 C C . ARG A 1 279 ? -0.466 -8.541 -26.055 1.00 94.06 279 ARG A C 1
ATOM 2093 O O . ARG A 1 279 ? 0.198 -9.341 -26.701 1.00 94.06 279 ARG A O 1
ATOM 2100 N N . ALA A 1 280 ? -1.793 -8.464 -26.143 1.00 94.19 280 ALA A N 1
ATOM 2101 C CA . ALA A 1 280 ? -2.586 -9.347 -26.998 1.00 94.19 280 ALA A CA 1
ATOM 2102 C C . ALA A 1 280 ? -2.276 -9.191 -28.500 1.00 94.19 280 ALA A C 1
ATOM 2104 O O . ALA A 1 280 ? -2.512 -10.120 -29.264 1.00 94.19 280 ALA A O 1
ATOM 2105 N N . SER A 1 281 ? -1.740 -8.046 -28.942 1.00 92.62 281 SER A N 1
ATOM 2106 C CA . SER A 1 281 ? -1.278 -7.871 -30.329 1.00 92.62 281 SER A CA 1
ATOM 2107 C C . SER A 1 281 ? 0.086 -8.507 -30.624 1.00 92.62 281 SER A C 1
ATOM 2109 O O . SER A 1 281 ? 0.431 -8.657 -31.794 1.00 92.62 281 SER A O 1
ATOM 2111 N N . LEU A 1 282 ? 0.853 -8.876 -29.590 1.00 87.19 282 LEU A N 1
ATOM 2112 C CA . LEU A 1 282 ? 2.162 -9.526 -29.727 1.00 87.19 282 LEU A CA 1
ATOM 2113 C C . LEU A 1 282 ? 2.070 -11.057 -29.735 1.00 87.19 282 LEU A C 1
ATOM 2115 O O . LEU A 1 282 ? 2.999 -11.720 -30.194 1.00 87.19 282 LEU A O 1
ATOM 2119 N N . GLU A 1 283 ? 0.990 -11.624 -29.195 1.00 78.69 283 GLU A N 1
ATOM 2120 C CA . GLU A 1 283 ? 0.768 -13.069 -29.195 1.00 78.69 283 GLU A CA 1
ATOM 2121 C C . GLU A 1 283 ? 0.393 -13.525 -30.619 1.00 78.69 283 GLU A C 1
ATOM 2123 O O . GLU A 1 283 ? -0.504 -12.931 -31.230 1.00 78.69 283 GLU A O 1
ATOM 2128 N N . PRO A 1 284 ? 1.071 -14.541 -31.191 1.00 67.19 284 PRO A N 1
ATOM 2129 C CA . PRO A 1 284 ? 0.654 -15.092 -32.473 1.00 67.19 284 PRO A CA 1
ATOM 2130 C C . PRO A 1 284 ? -0.767 -15.650 -32.333 1.00 67.19 284 PRO A C 1
ATOM 2132 O O . PRO A 1 284 ? -1.035 -16.434 -31.422 1.00 67.19 284 PRO A O 1
ATOM 2135 N N . ARG A 1 285 ? -1.670 -15.194 -33.209 1.00 54.06 285 ARG A N 1
ATOM 2136 C CA . ARG A 1 285 ? -3.043 -15.706 -33.305 1.00 54.06 285 ARG A CA 1
ATOM 2137 C C . ARG A 1 285 ? -3.076 -17.138 -33.816 1.00 54.06 285 ARG A C 1
ATOM 2139 O O . ARG A 1 285 ? -2.263 -17.450 -34.715 1.00 54.06 285 ARG A O 1
#

pLDDT: mean 92.46, std 8.38, range [44.41, 98.5]